Protein AF-A0A3D1KEK6-F1 (afdb_monomer_lite)

pLDDT: mean 85.03, std 13.35, range [38.03, 98.38]

Secondary structure (DSSP, 8-state):
----EEEEEEEETTEEEEEEEE-GGGGGGHHHHHHHHHHH-SSEEEEEEEESSSEEEEEEEPTTS-HHHHHHHHHHHHHHHHHS-SS-HHHHHHHHHHHHHGGG-HHHHHHHHHHHHHHHHT--HHHHHHHHHHHHHHHHHHHTT----GGG-HHHHHHHHHHTT--HHHHHHHHHHHHHHHHHIIIIITTT----HHHHHHHHHHHHHHHHHHHHSPPP-

Radius of gyration: 22.55 Å; chains: 1; bounding box: 46×34×66 Å

Structure (mmCIF, N/CA/C/O backbone):
data_AF-A0A3D1KEK6-F1
#
_entry.id   AF-A0A3D1KEK6-F1
#
loop_
_atom_site.group_PDB
_atom_site.id
_atom_site.type_symbol
_atom_site.label_atom_id
_atom_site.label_alt_id
_atom_site.label_comp_id
_atom_site.label_asym_id
_atom_site.label_entity_id
_atom_site.label_seq_id
_atom_site.pdbx_PDB_ins_code
_atom_site.Cartn_x
_atom_site.Cartn_y
_atom_site.Cartn_z
_atom_site.occupancy
_atom_site.B_iso_or_equiv
_atom_site.auth_seq_id
_atom_site.auth_comp_id
_atom_site.auth_asym_id
_atom_site.auth_atom_id
_atom_site.pdbx_PDB_model_num
ATOM 1 N N . MET A 1 1 ? 17.538 1.394 -7.725 1.00 38.91 1 MET A N 1
ATOM 2 C CA . MET A 1 1 ? 16.449 1.008 -8.643 1.00 38.91 1 MET A CA 1
ATOM 3 C C . MET A 1 1 ? 16.667 -0.446 -9.021 1.00 38.91 1 MET A C 1
ATOM 5 O O . MET A 1 1 ? 17.730 -0.716 -9.578 1.00 38.91 1 MET A O 1
ATOM 9 N N . PRO A 1 2 ? 15.765 -1.385 -8.692 1.00 42.44 2 PRO A N 1
ATOM 10 C CA . PRO A 1 2 ? 15.770 -2.669 -9.380 1.00 42.44 2 PRO A CA 1
ATOM 11 C C . PRO A 1 2 ? 15.529 -2.397 -10.866 1.00 42.44 2 PRO A C 1
ATOM 13 O O . PRO A 1 2 ? 14.657 -1.623 -11.253 1.00 42.44 2 PRO A O 1
ATOM 16 N N . GLN A 1 3 ? 16.401 -2.927 -11.705 1.00 56.19 3 GLN A N 1
ATOM 17 C CA . GLN A 1 3 ? 16.449 -2.575 -13.115 1.00 56.19 3 GLN A CA 1
ATOM 18 C C . GLN A 1 3 ? 15.558 -3.557 -13.891 1.00 56.19 3 GLN A C 1
ATOM 20 O O . GLN A 1 3 ? 16.031 -4.502 -14.482 1.00 56.19 3 GLN A O 1
ATOM 25 N N . HIS A 1 4 ? 14.238 -3.348 -13.888 1.00 66.75 4 HIS A N 1
ATOM 26 C CA . HIS A 1 4 ? 13.249 -4.241 -14.538 1.00 66.75 4 HIS A CA 1
ATOM 27 C C . HIS A 1 4 ? 13.531 -4.556 -16.008 1.00 66.75 4 HIS A C 1
ATOM 29 O O . HIS A 1 4 ? 13.094 -5.581 -16.538 1.00 66.75 4 HIS A O 1
ATOM 35 N N . PHE A 1 5 ? 14.250 -3.650 -16.660 1.00 81.38 5 PHE A N 1
ATOM 36 C CA . PHE A 1 5 ? 14.617 -3.766 -18.046 1.00 81.38 5 PHE A CA 1
ATOM 37 C C . PHE A 1 5 ? 16.003 -3.180 -18.306 1.00 81.38 5 PHE A C 1
ATOM 39 O O . PHE A 1 5 ? 16.475 -2.273 -17.613 1.00 81.38 5 PHE A O 1
ATOM 46 N N . SER A 1 6 ? 16.637 -3.656 -19.369 1.00 85.25 6 SER A N 1
ATOM 47 C CA . SER A 1 6 ? 17.752 -2.967 -20.011 1.00 85.25 6 SER A CA 1
ATOM 48 C C . SER A 1 6 ? 17.299 -2.490 -21.389 1.00 85.25 6 SER A C 1
ATOM 50 O O . SER A 1 6 ? 16.512 -3.162 -22.051 1.00 85.25 6 SER A O 1
ATOM 52 N N . ILE A 1 7 ? 17.769 -1.319 -21.823 1.00 90.25 7 ILE A N 1
ATOM 53 C CA . ILE A 1 7 ? 17.597 -0.862 -23.206 1.00 90.25 7 ILE A CA 1
ATOM 54 C C . ILE A 1 7 ? 18.981 -0.738 -23.819 1.00 90.25 7 ILE A C 1
ATOM 56 O O . ILE A 1 7 ? 19.828 -0.003 -23.312 1.00 90.25 7 ILE A O 1
ATOM 60 N N . THR A 1 8 ? 19.198 -1.426 -24.933 1.00 91.38 8 THR A N 1
ATOM 61 C CA . THR A 1 8 ? 20.437 -1.347 -25.701 1.00 91.38 8 THR A CA 1
ATOM 62 C C . THR A 1 8 ? 20.160 -0.772 -27.081 1.00 91.38 8 THR A C 1
ATOM 64 O O . THR A 1 8 ? 19.269 -1.230 -27.792 1.00 91.38 8 THR A O 1
ATOM 67 N N . LYS A 1 9 ? 20.967 0.207 -27.486 1.00 94.88 9 LYS A N 1
ATOM 68 C CA . LYS A 1 9 ? 20.979 0.748 -28.848 1.00 94.88 9 LYS A CA 1
ATOM 69 C C . LYS A 1 9 ? 21.740 -0.210 -29.760 1.00 94.88 9 LYS A C 1
ATOM 71 O O . LYS A 1 9 ? 22.838 -0.654 -29.417 1.00 94.88 9 LYS A O 1
ATOM 76 N N . LYS A 1 10 ? 21.159 -0.563 -30.900 1.00 91.94 10 LYS A N 1
ATOM 77 C CA . LYS A 1 10 ? 21.745 -1.494 -31.867 1.00 91.94 10 LYS A CA 1
ATOM 78 C C . LYS A 1 10 ? 21.550 -0.974 -33.286 1.00 91.94 10 LYS A C 1
ATOM 80 O O . LYS A 1 10 ? 20.668 -0.165 -33.550 1.00 91.94 10 LYS A O 1
ATOM 85 N N . GLU A 1 11 ? 22.361 -1.486 -34.201 1.00 90.00 11 GLU A N 1
ATOM 86 C CA . GLU A 1 11 ? 22.294 -1.147 -35.617 1.00 90.00 11 GLU A CA 1
ATOM 87 C C . GLU A 1 11 ? 22.612 -2.383 -36.455 1.00 90.00 11 GLU A C 1
ATOM 89 O O . GLU A 1 11 ? 23.546 -3.129 -36.156 1.00 90.00 11 GLU A O 1
ATOM 94 N N . VAL A 1 12 ? 21.805 -2.623 -37.485 1.00 86.75 12 VAL A N 1
ATOM 95 C CA . VAL A 1 12 ? 22.009 -3.693 -38.466 1.00 86.75 12 VAL A CA 1
ATOM 96 C C . VAL A 1 12 ? 21.694 -3.116 -39.844 1.00 86.75 12 VAL A C 1
ATOM 98 O O . VAL A 1 12 ? 20.631 -2.532 -40.030 1.00 86.75 12 VAL A O 1
ATOM 101 N N . PHE A 1 13 ? 22.614 -3.258 -40.804 1.00 84.06 13 PHE A N 1
ATOM 102 C CA . PHE A 1 13 ? 22.476 -2.730 -42.173 1.00 84.06 13 PHE A CA 1
ATOM 103 C C . PHE A 1 13 ? 22.018 -1.256 -42.220 1.00 84.06 13 PHE A C 1
ATOM 105 O O . PHE A 1 13 ? 21.031 -0.930 -42.878 1.00 84.06 13 PHE A O 1
ATOM 112 N N . ASN A 1 14 ? 22.696 -0.370 -41.480 1.00 83.12 14 ASN A N 1
ATOM 113 C CA . ASN A 1 14 ? 22.364 1.059 -41.356 1.00 83.12 14 ASN A CA 1
ATOM 114 C C . ASN A 1 14 ? 20.952 1.357 -40.822 1.00 83.12 14 ASN A C 1
ATOM 116 O O . ASN A 1 14 ? 20.435 2.461 -40.991 1.00 83.12 14 ASN A O 1
ATOM 120 N N . THR A 1 15 ? 20.303 0.377 -40.192 1.00 85.31 15 THR A N 1
ATOM 121 C CA . THR A 1 15 ? 18.986 0.544 -39.579 1.00 85.31 15 THR A CA 1
ATOM 122 C C . THR A 1 15 ? 19.133 0.498 -38.057 1.00 85.31 15 THR A C 1
ATOM 124 O O . THR A 1 15 ? 19.397 -0.582 -37.510 1.00 85.31 15 THR A O 1
ATOM 127 N N . PRO A 1 16 ? 18.983 1.638 -37.357 1.00 91.06 16 PRO A N 1
ATOM 128 C CA . PRO A 1 16 ? 19.009 1.673 -35.902 1.00 91.06 16 PRO A CA 1
ATOM 129 C C . PRO A 1 16 ? 17.750 1.030 -35.308 1.00 91.06 16 PRO A C 1
ATOM 131 O O . PRO A 1 16 ? 16.644 1.179 -35.832 1.00 91.06 16 PRO A O 1
ATOM 134 N N . TYR A 1 17 ? 17.913 0.341 -34.183 1.00 93.06 17 TYR A N 1
ATOM 135 C CA . TYR A 1 17 ? 16.817 -0.205 -33.387 1.00 93.06 17 TYR A CA 1
ATOM 136 C C . TYR A 1 17 ? 17.181 -0.224 -31.902 1.00 93.06 17 TYR A C 1
ATOM 138 O O . TYR A 1 17 ? 18.356 -0.180 -31.523 1.00 93.06 17 TYR A O 1
ATOM 146 N N . LEU A 1 18 ? 16.162 -0.306 -31.049 1.00 94.62 18 LEU A N 1
ATOM 147 C CA . LEU A 1 18 ? 16.352 -0.535 -29.619 1.00 94.62 18 LEU A CA 1
ATOM 148 C C . LEU A 1 18 ? 16.046 -1.992 -29.295 1.00 94.62 18 LEU A C 1
ATOM 150 O O . LEU A 1 18 ? 15.091 -2.573 -29.813 1.00 94.62 18 LEU A O 1
ATOM 154 N N . LYS A 1 19 ? 16.858 -2.574 -28.421 1.00 92.81 19 LYS A N 1
ATOM 155 C CA . LYS A 1 19 ? 16.622 -3.888 -27.838 1.00 92.81 19 LYS A CA 1
ATOM 156 C C . LYS A 1 19 ? 16.278 -3.710 -26.369 1.00 92.81 19 LYS A C 1
ATOM 158 O O . LYS A 1 19 ? 17.081 -3.126 -25.644 1.00 92.81 19 LYS A O 1
ATOM 163 N N . VAL A 1 20 ? 15.110 -4.187 -25.955 1.00 90.56 20 VAL A N 1
ATOM 164 C CA . VAL A 1 20 ? 14.672 -4.157 -24.558 1.00 90.56 20 VAL A CA 1
ATOM 165 C C . VAL A 1 20 ? 14.663 -5.574 -24.014 1.00 90.56 20 VAL A C 1
ATOM 167 O O . VAL A 1 20 ? 13.977 -6.441 -24.551 1.00 90.56 20 VAL A O 1
ATOM 170 N N . GLU A 1 21 ? 15.425 -5.800 -22.954 1.00 87.25 21 GLU A N 1
ATOM 171 C CA . GLU A 1 21 ? 15.485 -7.082 -22.252 1.00 87.25 21 GLU A CA 1
ATOM 172 C C . GLU A 1 21 ? 14.756 -6.922 -20.922 1.00 87.25 21 GLU A C 1
ATOM 174 O O . GLU A 1 21 ? 15.048 -5.980 -20.186 1.00 87.25 21 GLU A O 1
ATOM 179 N N . LEU A 1 22 ? 13.805 -7.811 -20.627 1.00 80.38 22 LEU A N 1
ATOM 180 C CA . LEU A 1 22 ? 13.063 -7.815 -19.364 1.00 80.38 22 LEU A CA 1
ATOM 181 C C . LEU A 1 22 ? 13.639 -8.868 -18.417 1.00 80.38 22 LEU A C 1
ATOM 183 O O . LEU A 1 22 ? 14.008 -9.966 -18.838 1.00 80.38 22 LEU A O 1
ATOM 187 N N . TRP A 1 23 ? 13.699 -8.552 -17.128 1.00 74.12 23 TRP A N 1
ATOM 188 C CA . TRP A 1 23 ? 14.161 -9.501 -16.110 1.00 74.12 23 TRP A CA 1
ATOM 189 C C . TRP A 1 23 ? 13.033 -10.442 -15.654 1.00 74.12 23 TRP A C 1
ATOM 191 O O . TRP A 1 23 ? 11.858 -10.151 -15.868 1.00 74.12 23 TRP A O 1
ATOM 201 N N . ASP A 1 24 ? 13.390 -11.597 -15.073 1.00 59.50 24 ASP A N 1
ATOM 202 C CA . ASP A 1 24 ? 12.531 -12.796 -14.946 1.00 59.50 24 ASP A CA 1
ATOM 203 C C . ASP A 1 24 ? 11.095 -12.547 -14.449 1.00 59.50 24 ASP A C 1
ATOM 205 O O . ASP A 1 24 ? 10.155 -13.092 -15.026 1.00 59.50 24 ASP A O 1
ATOM 209 N N . ASN A 1 25 ? 10.892 -11.669 -13.464 1.00 56.47 25 ASN A N 1
ATOM 210 C CA . ASN A 1 25 ? 9.564 -11.391 -12.896 1.00 56.47 25 ASN A CA 1
ATOM 211 C C . ASN A 1 25 ? 8.648 -10.558 -13.817 1.00 56.47 25 ASN A C 1
ATOM 213 O O . ASN A 1 25 ? 7.449 -10.462 -13.575 1.00 56.47 25 ASN A O 1
ATOM 217 N N . SER A 1 26 ? 9.190 -9.948 -14.875 1.00 60.34 26 SER A N 1
ATOM 218 C CA . SER A 1 26 ? 8.464 -9.064 -15.801 1.00 60.34 26 SER A CA 1
ATOM 219 C C . SER A 1 26 ? 8.193 -9.709 -17.167 1.00 60.34 26 SER A C 1
ATOM 221 O O . SER A 1 26 ? 7.544 -9.104 -18.020 1.00 60.34 26 SER A O 1
ATOM 223 N N . LYS A 1 27 ? 8.641 -10.954 -17.387 1.00 64.62 27 LYS A N 1
ATOM 224 C CA . LYS A 1 27 ? 8.472 -11.671 -18.666 1.00 64.62 27 LYS A CA 1
ATOM 225 C C . LYS A 1 27 ? 7.014 -11.966 -19.016 1.00 64.62 27 LYS A C 1
ATOM 227 O O . LYS A 1 27 ? 6.646 -11.892 -20.185 1.00 64.62 27 LYS A O 1
ATOM 232 N N . SER A 1 28 ? 6.159 -12.223 -18.025 1.00 66.38 28 SER A N 1
ATOM 233 C CA . SER A 1 28 ? 4.711 -12.402 -18.231 1.00 66.38 28 SER A CA 1
ATOM 234 C C . SER A 1 28 ? 4.036 -11.170 -18.854 1.00 66.38 28 SER A C 1
ATOM 236 O O . SER A 1 28 ? 2.974 -11.292 -19.460 1.00 66.38 28 SER A O 1
ATOM 238 N N . GLN A 1 29 ? 4.671 -9.996 -18.764 1.00 71.50 29 GLN A N 1
ATOM 239 C CA . GLN A 1 29 ? 4.152 -8.728 -19.273 1.00 71.50 29 GLN A CA 1
ATOM 240 C C . GLN A 1 29 ? 4.639 -8.384 -20.690 1.00 71.50 29 GLN A C 1
ATOM 242 O O . GLN A 1 29 ? 4.249 -7.347 -21.220 1.00 71.50 29 GLN A O 1
ATOM 247 N N . LEU A 1 30 ? 5.452 -9.231 -21.340 1.00 79.75 30 LEU A N 1
ATOM 248 C CA . LEU A 1 30 ? 6.021 -8.974 -22.677 1.00 79.75 30 LEU A CA 1
ATOM 249 C C . LEU A 1 30 ? 4.977 -8.527 -23.706 1.00 79.75 30 LEU A C 1
ATOM 251 O O . LEU A 1 30 ? 5.193 -7.563 -24.440 1.00 79.75 30 LEU A O 1
ATOM 255 N N . GLN A 1 31 ? 3.830 -9.208 -23.736 1.00 81.00 31 GLN A N 1
ATOM 256 C CA . GLN A 1 31 ? 2.751 -8.896 -24.669 1.00 81.00 31 GLN A CA 1
ATOM 257 C C . GLN A 1 31 ? 2.089 -7.547 -24.351 1.00 81.00 31 GLN A C 1
ATOM 259 O O . GLN A 1 31 ? 1.820 -6.765 -25.263 1.00 81.00 31 GLN A O 1
ATOM 264 N N . ALA A 1 32 ? 1.870 -7.257 -23.066 1.00 77.81 32 ALA A N 1
ATOM 265 C CA . ALA A 1 32 ? 1.293 -5.995 -22.612 1.00 77.81 32 ALA A CA 1
ATOM 266 C C . ALA A 1 32 ? 2.238 -4.817 -22.894 1.00 77.81 32 ALA A C 1
ATOM 268 O O . ALA A 1 32 ? 1.809 -3.785 -23.400 1.00 77.81 32 ALA A O 1
ATOM 269 N N . ILE A 1 33 ? 3.540 -4.996 -22.657 1.00 85.62 33 ILE A N 1
ATOM 270 C CA . ILE A 1 33 ? 4.566 -3.982 -22.923 1.00 85.62 33 ILE A CA 1
ATOM 271 C C . ILE A 1 33 ? 4.712 -3.739 -24.427 1.00 85.62 33 ILE A C 1
ATOM 273 O O . ILE A 1 33 ? 4.824 -2.592 -24.853 1.00 85.62 33 ILE A O 1
ATOM 277 N N . LYS A 1 34 ? 4.661 -4.792 -25.253 1.00 89.69 34 LYS A N 1
ATOM 278 C CA . LYS A 1 34 ? 4.619 -4.645 -26.714 1.00 89.69 34 LYS A CA 1
ATOM 279 C C . LYS A 1 34 ? 3.456 -3.744 -27.135 1.00 89.69 34 LYS A C 1
ATOM 281 O O . LYS A 1 34 ? 3.681 -2.787 -27.870 1.00 89.69 34 LYS A O 1
ATOM 286 N N . GLN A 1 35 ? 2.245 -4.045 -26.665 1.00 85.75 35 GLN A N 1
ATOM 287 C CA . GLN A 1 35 ? 1.050 -3.267 -26.992 1.00 85.75 35 GLN A CA 1
ATOM 288 C C . GLN A 1 35 ? 1.176 -1.816 -26.506 1.00 85.75 35 GLN A C 1
ATOM 290 O O . GLN A 1 35 ? 0.968 -0.888 -27.282 1.00 85.75 35 GLN A O 1
ATOM 295 N N . LEU A 1 36 ? 1.623 -1.621 -25.264 1.00 87.25 36 LEU A N 1
ATOM 296 C CA . LEU A 1 36 ? 1.855 -0.307 -24.667 1.00 87.25 36 LEU A CA 1
ATOM 297 C C . LEU A 1 36 ? 2.803 0.555 -25.511 1.00 87.25 36 LEU A C 1
ATOM 299 O O . LEU A 1 36 ? 2.522 1.727 -25.753 1.00 87.25 36 LEU A O 1
ATOM 303 N N . LEU A 1 37 ? 3.929 -0.012 -25.947 1.00 90.69 37 LEU A N 1
ATOM 304 C CA . LEU A 1 37 ? 4.927 0.704 -26.741 1.00 90.69 37 LEU A CA 1
ATOM 305 C C . LEU A 1 37 ? 4.407 1.052 -28.138 1.00 90.69 37 LEU A C 1
ATOM 307 O O . LEU A 1 37 ? 4.711 2.130 -28.639 1.00 90.69 37 LEU A O 1
ATOM 311 N N . GLU A 1 38 ? 3.626 0.169 -28.764 1.00 90.06 38 GLU A N 1
ATOM 312 C CA . GLU A 1 38 ? 3.024 0.430 -30.078 1.00 90.06 38 GLU A CA 1
ATOM 313 C C . GLU A 1 38 ? 1.904 1.482 -30.016 1.00 90.06 38 GLU A C 1
ATOM 315 O O . GLU A 1 38 ? 1.737 2.243 -30.968 1.00 90.06 38 GLU A O 1
ATOM 320 N N . GLU A 1 39 ? 1.167 1.557 -28.905 1.00 86.88 39 GLU A N 1
ATOM 321 C CA . GLU A 1 39 ? 0.061 2.503 -28.720 1.00 86.88 39 GLU A CA 1
ATOM 322 C C . GLU A 1 39 ? 0.517 3.884 -28.232 1.00 86.88 39 GLU A C 1
ATOM 324 O O . GLU A 1 39 ? 0.004 4.900 -28.702 1.00 86.88 39 GLU A O 1
ATOM 329 N N . LYS A 1 40 ? 1.457 3.937 -27.278 1.00 84.69 40 LYS A N 1
ATOM 330 C CA . LYS A 1 40 ? 1.803 5.181 -26.570 1.00 84.69 40 LYS A CA 1
ATOM 331 C C . LYS A 1 40 ? 3.040 5.899 -27.091 1.00 84.69 40 LYS A C 1
ATOM 333 O O . LYS A 1 40 ? 3.181 7.082 -26.802 1.00 84.69 40 LYS A O 1
ATOM 338 N N . SER A 1 41 ? 3.941 5.231 -27.814 1.00 87.31 41 SER A N 1
ATOM 339 C CA . SER A 1 41 ? 5.154 5.896 -28.299 1.00 87.31 41 SER A CA 1
ATOM 340 C C . SER A 1 41 ? 4.949 6.560 -29.658 1.00 87.31 41 SER A C 1
ATOM 342 O O . SER A 1 41 ? 4.516 5.957 -30.647 1.00 87.31 41 SER A O 1
ATOM 344 N N . HIS A 1 42 ? 5.369 7.816 -29.740 1.00 88.12 42 HIS A N 1
ATOM 345 C CA . HIS A 1 42 ? 5.428 8.557 -30.984 1.00 88.12 42 HIS A CA 1
ATOM 346 C C . HIS A 1 42 ? 6.633 8.165 -31.842 1.00 88.12 42 HIS A C 1
ATOM 348 O O . HIS A 1 42 ? 6.527 8.269 -33.064 1.00 88.12 42 HIS A O 1
ATOM 354 N N . CYS A 1 43 ? 7.713 7.646 -31.258 1.00 90.31 43 CYS A N 1
ATOM 355 C CA . CYS A 1 43 ? 8.926 7.232 -31.965 1.00 90.31 43 CYS A CA 1
ATOM 356 C C . CYS A 1 43 ? 8.923 5.758 -32.408 1.00 90.31 43 CYS A C 1
ATOM 358 O O . CYS A 1 43 ? 9.687 5.390 -33.304 1.00 90.31 43 CYS A O 1
ATOM 360 N N . VAL A 1 44 ? 8.067 4.901 -31.838 1.00 92.06 44 VAL A N 1
ATOM 361 C CA . VAL A 1 44 ? 8.002 3.468 -32.180 1.00 92.06 44 VAL A CA 1
ATOM 362 C C . VAL A 1 44 ? 7.171 3.236 -33.440 1.00 92.06 44 VAL A C 1
ATOM 364 O O . VAL A 1 44 ? 5.977 3.515 -33.496 1.00 92.06 44 VAL A O 1
ATOM 367 N N . ARG A 1 45 ? 7.803 2.691 -34.483 1.00 90.88 45 ARG A N 1
ATOM 368 C CA . ARG A 1 45 ? 7.122 2.231 -35.703 1.00 90.88 45 ARG A CA 1
ATOM 369 C C . ARG A 1 45 ? 6.502 0.853 -35.506 1.00 90.88 45 ARG A C 1
ATOM 371 O O . ARG A 1 45 ? 5.430 0.584 -36.040 1.00 90.88 45 ARG A O 1
ATOM 378 N N . ARG A 1 46 ? 7.240 -0.042 -34.849 1.00 90.69 46 ARG A N 1
ATOM 379 C CA . ARG A 1 46 ? 6.865 -1.443 -34.642 1.00 90.69 46 ARG A CA 1
ATOM 380 C C . ARG A 1 46 ? 7.670 -2.039 -33.498 1.00 90.69 46 ARG A C 1
ATOM 382 O O . ARG A 1 46 ? 8.864 -1.759 -33.393 1.00 90.69 46 ARG A O 1
ATOM 389 N N . CYS A 1 47 ? 7.044 -2.913 -32.721 1.00 92.44 47 CYS A N 1
ATOM 390 C CA . CYS A 1 47 ? 7.702 -3.675 -31.672 1.00 92.44 47 CYS A CA 1
ATOM 391 C C . CYS A 1 47 ? 7.499 -5.175 -31.922 1.00 92.44 47 CYS A C 1
ATOM 393 O O . CYS A 1 47 ? 6.374 -5.647 -32.070 1.00 92.44 47 CYS A O 1
ATOM 395 N N . ASN A 1 48 ? 8.584 -5.942 -31.998 1.00 91.25 48 ASN A N 1
ATOM 396 C CA . ASN A 1 48 ? 8.527 -7.392 -32.175 1.00 91.25 48 ASN A CA 1
ATOM 397 C C . ASN A 1 48 ? 9.045 -8.091 -30.922 1.00 91.25 48 ASN A C 1
ATOM 399 O O . ASN A 1 48 ? 10.080 -7.702 -30.388 1.00 91.25 48 ASN A O 1
ATOM 403 N N . ILE A 1 49 ? 8.380 -9.170 -30.517 1.00 87.50 49 ILE A N 1
ATOM 404 C CA . ILE A 1 49 ? 8.950 -10.108 -29.550 1.00 87.50 49 ILE A CA 1
ATOM 405 C C . ILE A 1 49 ? 9.909 -11.021 -30.311 1.00 87.50 49 ILE A C 1
ATOM 407 O O . ILE A 1 49 ? 9.568 -11.574 -31.359 1.00 87.50 49 ILE A O 1
ATOM 411 N N . THR A 1 50 ? 11.126 -11.138 -29.804 1.00 82.19 50 THR A N 1
ATOM 412 C CA . THR A 1 50 ? 12.171 -12.002 -30.343 1.00 82.19 50 THR A CA 1
ATOM 413 C C . THR A 1 50 ? 12.491 -13.092 -29.338 1.00 82.19 50 THR A C 1
ATOM 415 O O . THR A 1 50 ? 12.951 -12.804 -28.239 1.00 82.19 50 THR A O 1
ATOM 418 N N . HIS A 1 51 ? 12.272 -14.338 -29.749 1.00 73.75 51 HIS A N 1
ATOM 419 C CA . HIS A 1 51 ? 12.536 -15.536 -28.957 1.00 73.75 51 HIS A CA 1
ATOM 420 C C . HIS A 1 51 ? 13.932 -16.070 -29.302 1.00 73.75 51 HIS A C 1
ATOM 422 O O . HIS A 1 51 ? 14.076 -16.943 -30.157 1.00 73.75 51 HIS A O 1
ATOM 428 N N . ASN A 1 52 ? 14.977 -15.479 -28.716 1.00 69.25 52 ASN A N 1
ATOM 429 C CA . ASN A 1 52 ? 16.356 -15.950 -28.888 1.00 69.25 52 ASN A CA 1
ATOM 430 C C . ASN A 1 52 ? 16.800 -16.725 -27.632 1.00 69.25 52 ASN A C 1
ATOM 432 O O . ASN A 1 52 ? 16.129 -17.659 -27.212 1.00 69.25 52 ASN A O 1
ATOM 436 N N . ARG A 1 53 ? 17.947 -16.375 -27.027 1.00 60.38 53 ARG A N 1
ATOM 437 C CA . ARG A 1 53 ? 18.404 -16.966 -25.751 1.00 60.38 53 ARG A CA 1
ATOM 438 C C . ARG A 1 53 ? 17.579 -16.479 -24.549 1.00 60.38 53 ARG A C 1
ATOM 440 O O . ARG A 1 53 ? 17.532 -17.167 -23.536 1.00 60.38 53 ARG A O 1
ATOM 447 N N . GLN A 1 54 ? 16.956 -15.312 -24.682 1.00 65.19 54 GLN A N 1
ATOM 448 C CA . GLN A 1 54 ? 15.938 -14.738 -23.805 1.00 65.19 54 GLN A CA 1
ATOM 449 C C . GLN A 1 54 ? 14.840 -14.122 -24.687 1.00 65.19 54 GLN A C 1
ATOM 451 O O . GLN A 1 54 ? 15.069 -13.862 -25.876 1.00 65.19 54 GLN A O 1
ATOM 456 N N . ASP A 1 55 ? 13.646 -13.970 -24.111 1.00 73.38 55 ASP A N 1
ATOM 457 C CA . ASP A 1 55 ? 12.529 -13.283 -24.750 1.00 73.38 55 ASP A CA 1
ATOM 458 C C . ASP A 1 55 ? 12.720 -11.771 -24.609 1.00 73.38 55 ASP A C 1
ATOM 460 O O . ASP A 1 55 ? 12.572 -11.206 -23.523 1.00 73.38 55 ASP A O 1
ATOM 464 N N . ASP A 1 56 ? 13.038 -11.128 -25.729 1.00 84.50 56 ASP A N 1
ATOM 465 C CA . ASP A 1 56 ? 13.398 -9.713 -25.782 1.00 84.50 56 ASP A CA 1
ATOM 466 C C . ASP A 1 56 ? 12.443 -8.957 -26.715 1.00 84.50 56 ASP A C 1
ATOM 468 O O . ASP A 1 56 ? 11.863 -9.542 -27.634 1.00 84.50 56 ASP A O 1
ATOM 472 N N . LEU A 1 57 ? 12.327 -7.641 -26.544 1.00 90.69 57 LEU A N 1
ATOM 473 C CA . LEU A 1 57 ? 11.606 -6.770 -27.472 1.00 90.69 57 LEU A CA 1
ATOM 474 C C . LEU A 1 57 ? 12.589 -6.069 -28.413 1.00 90.69 57 LEU A C 1
ATOM 476 O O . LEU A 1 57 ? 13.548 -5.425 -27.984 1.00 90.69 57 LEU A O 1
ATOM 480 N N . THR A 1 58 ? 12.321 -6.157 -29.712 1.00 92.44 58 THR A N 1
ATOM 481 C CA . THR A 1 58 ? 13.027 -5.416 -30.760 1.00 92.44 58 THR A CA 1
ATOM 482 C C . THR A 1 58 ? 12.142 -4.281 -31.257 1.00 92.44 58 THR A C 1
ATOM 484 O O . THR A 1 58 ? 11.076 -4.515 -31.831 1.00 92.44 58 THR A O 1
ATOM 487 N N . ILE A 1 59 ? 12.597 -3.050 -31.053 1.00 93.88 59 ILE A N 1
ATOM 488 C CA . ILE A 1 59 ? 11.845 -1.828 -31.320 1.00 93.88 59 ILE A CA 1
ATOM 489 C C . ILE A 1 59 ? 12.431 -1.122 -32.539 1.00 93.88 59 ILE A C 1
ATOM 491 O O . ILE A 1 59 ? 13.569 -0.647 -32.520 1.00 93.88 59 ILE A O 1
ATOM 495 N N . TYR A 1 60 ? 11.620 -1.008 -33.587 1.00 92.56 60 TYR A N 1
ATOM 496 C CA . TYR A 1 60 ? 11.955 -0.273 -34.800 1.00 92.56 60 TYR A CA 1
ATOM 497 C C . TYR A 1 60 ? 11.449 1.163 -34.711 1.00 92.56 60 TYR A C 1
ATOM 499 O O . TYR A 1 60 ? 10.288 1.405 -34.377 1.00 92.56 60 TYR A O 1
ATOM 507 N N . ILE A 1 61 ? 12.318 2.106 -35.060 1.00 92.44 61 ILE A N 1
ATOM 508 C CA . ILE A 1 61 ? 12.087 3.543 -34.899 1.00 92.44 61 ILE A CA 1
ATOM 509 C C . ILE A 1 61 ? 11.425 4.109 -36.167 1.00 92.44 61 ILE A C 1
ATOM 511 O O . ILE A 1 61 ? 11.670 3.632 -37.282 1.00 92.44 61 ILE A O 1
ATOM 515 N N . LYS A 1 62 ? 10.537 5.099 -36.019 1.00 90.69 62 LYS A N 1
ATOM 516 C CA . LYS A 1 62 ? 9.957 5.830 -37.159 1.00 90.69 62 LYS A CA 1
ATOM 517 C C . LYS A 1 62 ? 11.042 6.640 -37.867 1.00 90.69 62 LYS A C 1
ATO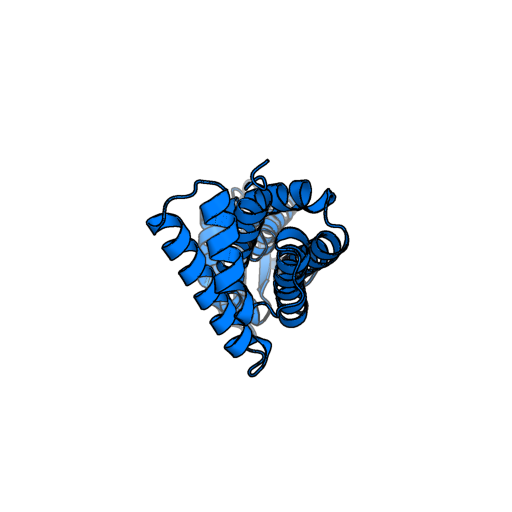M 519 O O . LYS A 1 62 ? 11.947 7.167 -37.239 1.00 90.69 62 LYS A O 1
ATOM 524 N N . THR A 1 63 ? 10.919 6.806 -39.182 1.00 85.19 63 THR A N 1
ATOM 525 C CA . THR A 1 63 ? 11.908 7.527 -40.009 1.00 85.19 63 THR A CA 1
ATOM 526 C C . THR A 1 63 ? 12.103 8.996 -39.627 1.00 85.19 63 THR A C 1
ATOM 528 O O . THR A 1 63 ? 13.097 9.587 -40.025 1.00 85.19 63 THR A O 1
ATOM 531 N N . LEU A 1 64 ? 11.152 9.587 -38.896 1.00 86.81 64 LEU A N 1
ATOM 532 C CA . LEU A 1 64 ? 11.186 10.981 -38.443 1.00 86.81 64 LEU A CA 1
ATOM 533 C C . LEU A 1 64 ? 11.769 11.153 -37.032 1.00 86.81 64 LEU A C 1
ATOM 535 O O . LEU A 1 64 ? 11.809 12.276 -36.546 1.00 86.81 64 LEU A O 1
ATOM 539 N N . SER A 1 65 ? 12.186 10.067 -36.381 1.00 87.94 65 SER A N 1
ATOM 540 C CA . SER A 1 65 ? 12.697 10.081 -35.011 1.00 87.94 65 SER A CA 1
ATOM 541 C C . SER A 1 65 ? 14.142 9.603 -34.982 1.00 87.94 65 SER A C 1
ATOM 543 O O . SER A 1 65 ? 14.536 8.698 -35.723 1.00 87.94 65 SER A O 1
ATOM 545 N N . THR A 1 66 ? 14.937 10.190 -34.099 1.00 91.56 66 THR A N 1
ATOM 546 C CA . THR A 1 66 ? 16.300 9.730 -33.827 1.00 91.56 66 THR A CA 1
ATOM 547 C C . THR A 1 66 ? 16.297 8.557 -32.843 1.00 91.56 66 THR A C 1
ATOM 549 O O . THR A 1 66 ? 15.346 8.345 -32.088 1.00 91.56 66 THR A O 1
ATOM 552 N N . ILE A 1 67 ? 17.385 7.779 -32.820 1.00 90.75 67 ILE A N 1
ATOM 553 C CA . ILE A 1 67 ? 17.559 6.706 -31.826 1.00 90.75 67 ILE A CA 1
ATOM 554 C C . ILE A 1 67 ? 17.637 7.241 -30.393 1.00 90.75 67 ILE A C 1
ATOM 556 O O . ILE A 1 67 ? 17.255 6.534 -29.468 1.00 90.75 67 ILE A O 1
ATOM 560 N N . GLU A 1 68 ? 18.102 8.477 -30.211 1.00 91.44 68 GLU A N 1
ATOM 561 C CA . GLU A 1 68 ? 18.181 9.128 -28.902 1.00 91.44 68 GLU A CA 1
ATOM 562 C C . GLU A 1 68 ? 16.790 9.509 -28.390 1.00 91.44 68 GLU A C 1
ATOM 564 O O . GLU A 1 68 ? 16.413 9.095 -27.298 1.00 91.44 68 GLU A O 1
ATOM 569 N N . GLU A 1 69 ? 15.978 10.171 -29.218 1.00 89.62 69 GLU A N 1
ATOM 570 C CA . GLU A 1 69 ? 14.584 10.498 -28.877 1.00 89.62 69 GLU A CA 1
ATOM 571 C C . GLU A 1 69 ? 13.767 9.239 -28.581 1.00 89.62 69 GLU A C 1
ATOM 573 O O . GLU A 1 69 ? 13.040 9.178 -27.590 1.00 89.62 69 GLU A O 1
ATOM 578 N N . ALA A 1 70 ? 13.926 8.200 -29.408 1.00 92.19 70 ALA A N 1
ATOM 579 C CA . ALA A 1 70 ? 13.263 6.925 -29.184 1.00 92.19 70 ALA A CA 1
ATOM 580 C C . ALA A 1 70 ? 13.739 6.253 -27.889 1.00 92.19 70 ALA A C 1
ATOM 582 O O . ALA A 1 70 ? 12.935 5.645 -27.186 1.00 92.19 70 ALA A O 1
ATOM 583 N N . PHE A 1 71 ? 15.033 6.342 -27.569 1.00 91.56 71 PHE A N 1
ATOM 584 C CA . PHE A 1 71 ? 15.580 5.779 -26.339 1.00 91.56 71 PHE A CA 1
ATOM 585 C C . PHE A 1 71 ? 14.985 6.467 -25.114 1.00 91.56 71 PHE A C 1
ATOM 587 O O . PHE A 1 71 ? 14.517 5.773 -24.214 1.00 91.56 71 PHE A O 1
ATOM 594 N N . ASP A 1 72 ? 14.959 7.799 -25.096 1.00 83.19 72 ASP A N 1
ATOM 595 C CA . ASP A 1 72 ? 14.413 8.566 -23.979 1.00 83.19 72 ASP A CA 1
ATOM 596 C C . ASP A 1 72 ? 12.905 8.349 -23.825 1.00 83.19 72 ASP A C 1
ATOM 598 O O . ASP A 1 72 ? 12.429 8.112 -22.715 1.00 83.19 72 ASP A O 1
ATOM 602 N N . GLU A 1 73 ? 12.148 8.341 -24.925 1.00 90.31 73 GLU A N 1
ATOM 603 C CA . GLU A 1 73 ? 10.703 8.105 -24.882 1.00 90.31 73 GLU A CA 1
ATOM 604 C C . GLU A 1 73 ? 10.370 6.684 -24.407 1.00 90.31 73 GLU A C 1
ATOM 606 O O . GLU A 1 73 ? 9.566 6.516 -23.491 1.00 90.31 73 GLU A O 1
ATOM 611 N N . VAL A 1 74 ? 11.012 5.652 -24.969 1.00 90.19 74 VAL A N 1
ATOM 612 C CA . VAL A 1 74 ? 10.798 4.259 -24.544 1.00 90.19 74 VAL A CA 1
ATOM 613 C C . VAL A 1 74 ? 11.223 4.078 -23.092 1.00 90.19 74 VAL A C 1
ATOM 615 O O . VAL A 1 74 ? 10.497 3.459 -22.318 1.00 90.19 74 VAL A O 1
ATOM 618 N N . LYS A 1 75 ? 12.366 4.644 -22.692 1.00 85.19 75 LYS A N 1
ATOM 619 C CA . LYS A 1 75 ? 12.823 4.608 -21.302 1.00 85.19 75 LYS A CA 1
ATOM 620 C C . LYS A 1 75 ? 11.812 5.268 -20.373 1.00 85.19 75 LYS A C 1
ATOM 622 O O . LYS A 1 75 ? 11.539 4.703 -19.323 1.00 85.19 75 LYS A O 1
ATOM 627 N N . ASN A 1 76 ? 11.232 6.404 -20.754 1.00 80.12 76 ASN A N 1
ATOM 628 C CA . ASN A 1 76 ? 10.201 7.076 -19.968 1.00 80.12 76 ASN A CA 1
ATOM 629 C C . ASN A 1 76 ? 8.909 6.258 -19.898 1.00 80.12 76 ASN A C 1
ATOM 631 O O . ASN A 1 76 ? 8.393 6.075 -18.806 1.00 80.12 76 ASN A O 1
ATOM 635 N N . ILE A 1 77 ? 8.424 5.694 -21.008 1.00 84.62 77 ILE A N 1
ATOM 636 C CA . ILE A 1 77 ? 7.222 4.843 -21.020 1.00 84.62 77 ILE A CA 1
ATOM 637 C C . ILE A 1 77 ? 7.421 3.607 -20.144 1.00 84.62 77 ILE A C 1
ATOM 639 O O . ILE A 1 77 ? 6.548 3.284 -19.344 1.00 84.62 77 ILE A O 1
ATOM 643 N N . LEU A 1 78 ? 8.564 2.928 -20.267 1.00 83.38 78 LEU A N 1
ATOM 644 C CA . LEU A 1 78 ? 8.876 1.761 -19.448 1.00 83.38 78 LEU A CA 1
ATOM 645 C C . LEU A 1 78 ? 9.082 2.156 -17.987 1.00 83.38 78 LEU A C 1
ATOM 647 O O . LEU A 1 78 ? 8.551 1.495 -17.109 1.00 83.38 78 LEU A O 1
ATOM 651 N N . ASN A 1 79 ? 9.769 3.262 -17.703 1.00 76.62 79 ASN A N 1
ATOM 652 C CA . ASN A 1 79 ? 9.872 3.784 -16.343 1.00 76.62 79 ASN A CA 1
ATOM 653 C C . ASN A 1 79 ? 8.517 4.209 -15.777 1.00 76.62 79 ASN A C 1
ATOM 655 O O . ASN A 1 79 ? 8.340 4.111 -14.580 1.00 76.62 79 ASN A O 1
ATOM 659 N N . SER A 1 80 ? 7.556 4.665 -16.574 1.00 72.38 80 SER A N 1
ATOM 660 C CA . SER A 1 80 ? 6.195 4.926 -16.095 1.00 72.38 80 SER A CA 1
ATOM 661 C C . SER A 1 80 ? 5.402 3.634 -15.916 1.00 72.38 80 SER A C 1
ATOM 663 O O . SER A 1 80 ? 4.635 3.521 -14.972 1.00 72.38 80 SER A O 1
ATOM 665 N N . HIS A 1 81 ? 5.601 2.639 -16.780 1.00 76.56 81 HIS A N 1
ATOM 666 C CA . HIS A 1 81 ? 4.958 1.324 -16.678 1.00 76.56 81 HIS A CA 1
ATOM 667 C C . HIS A 1 81 ? 5.456 0.519 -15.474 1.00 76.56 81 HIS A C 1
ATOM 669 O O . HIS A 1 81 ? 4.669 -0.137 -14.809 1.00 76.56 81 HIS A O 1
ATOM 675 N N . PHE A 1 82 ? 6.759 0.584 -15.198 1.00 71.56 82 PHE A N 1
ATOM 676 C CA . PHE A 1 82 ? 7.411 -0.107 -14.083 1.00 71.56 82 PHE A CA 1
ATOM 677 C C . PHE A 1 82 ? 7.573 0.762 -12.828 1.00 71.56 82 PHE A C 1
ATOM 679 O O . PHE A 1 82 ? 7.795 0.229 -11.745 1.00 71.56 82 PHE A O 1
ATOM 686 N N . GLY A 1 83 ? 7.553 2.088 -12.979 1.00 53.19 83 GLY A N 1
ATOM 687 C CA . GLY A 1 83 ? 7.798 3.074 -11.919 1.00 53.19 83 GLY A CA 1
ATOM 688 C C . GLY A 1 83 ? 6.560 3.849 -11.478 1.00 53.19 83 GLY A C 1
ATOM 689 O O . GLY A 1 83 ? 6.619 4.498 -10.436 1.00 53.19 83 GLY A O 1
ATOM 690 N N . ASN A 1 84 ? 5.412 3.690 -12.147 1.00 49.44 84 ASN A N 1
ATOM 691 C CA . ASN A 1 84 ? 4.194 3.511 -11.366 1.00 49.44 84 ASN A CA 1
ATOM 692 C C . ASN A 1 84 ? 4.431 2.194 -10.639 1.00 49.44 84 ASN A C 1
ATOM 694 O O . ASN A 1 84 ? 4.436 1.141 -11.276 1.00 49.44 84 ASN A O 1
ATOM 698 N N . GLY A 1 85 ? 4.805 2.274 -9.361 1.00 52.09 85 GLY A N 1
ATOM 699 C CA . GLY A 1 85 ? 5.079 1.098 -8.550 1.00 52.09 85 GLY A CA 1
ATOM 700 C C . GLY A 1 85 ? 3.871 0.169 -8.536 1.00 52.09 85 GLY A C 1
ATOM 701 O O . GLY A 1 85 ? 2.875 0.377 -9.219 1.00 52.09 85 GLY A O 1
ATOM 702 N N . VAL A 1 86 ? 3.900 -0.834 -7.677 1.00 52.81 86 VAL A N 1
ATOM 703 C CA . VAL A 1 86 ? 2.740 -1.713 -7.488 1.00 52.81 86 VAL A CA 1
ATOM 704 C C . VAL A 1 86 ? 1.431 -0.939 -7.187 1.00 52.81 86 VAL A C 1
ATOM 706 O O . VAL A 1 86 ? 0.353 -1.503 -7.283 1.00 52.81 86 VAL A O 1
ATOM 709 N N . LEU A 1 87 ? 1.524 0.357 -6.866 1.00 57.28 87 LEU A N 1
ATOM 710 C CA . LEU A 1 87 ? 0.443 1.232 -6.445 1.00 57.28 87 LEU A CA 1
ATOM 711 C C . LEU A 1 87 ? -0.190 2.014 -7.600 1.00 57.28 87 LEU A C 1
ATOM 713 O O . LEU A 1 87 ? 0.492 2.710 -8.359 1.00 57.28 87 LEU A O 1
ATOM 717 N N . SER A 1 88 ? -1.515 1.952 -7.676 1.00 65.69 88 SER A N 1
ATOM 718 C CA . SER A 1 88 ? -2.343 2.790 -8.539 1.00 65.69 88 SER A CA 1
ATOM 719 C C . SER A 1 88 ? -2.287 4.268 -8.118 1.00 65.69 88 SER A C 1
ATOM 721 O O . SER A 1 88 ? -1.929 4.602 -6.989 1.00 65.69 88 SER A O 1
ATOM 723 N N . ASN A 1 89 ? -2.668 5.187 -9.017 1.00 65.50 89 ASN A N 1
ATOM 724 C CA . ASN A 1 89 ? -2.740 6.620 -8.688 1.00 65.50 89 ASN A CA 1
ATOM 725 C C . ASN A 1 89 ? -3.678 6.892 -7.501 1.00 65.50 89 ASN A C 1
ATOM 727 O O . ASN A 1 89 ? -3.348 7.707 -6.643 1.00 65.50 89 ASN A O 1
ATOM 731 N N . ASP A 1 90 ? -4.797 6.169 -7.427 1.00 66.69 90 ASP A N 1
ATOM 732 C CA . ASP A 1 90 ? -5.765 6.280 -6.334 1.00 66.69 90 ASP A CA 1
ATOM 733 C C . ASP A 1 90 ? -5.154 5.806 -5.008 1.00 66.69 90 ASP A C 1
ATOM 735 O O . ASP A 1 90 ? -5.330 6.444 -3.969 1.00 66.69 90 ASP A O 1
ATOM 739 N N . ALA A 1 91 ? -4.379 4.714 -5.030 1.00 66.75 91 ALA A N 1
ATOM 740 C CA . ALA A 1 91 ? -3.647 4.259 -3.854 1.00 66.75 91 ALA A CA 1
ATOM 741 C C . ALA A 1 91 ? -2.571 5.264 -3.428 1.00 66.75 91 ALA A C 1
ATOM 743 O O . ALA A 1 91 ? -2.419 5.505 -2.233 1.00 66.75 91 ALA A O 1
ATOM 744 N N . ILE A 1 92 ? -1.863 5.896 -4.369 1.00 69.38 92 ILE A N 1
ATOM 745 C CA . ILE A 1 92 ? -0.873 6.946 -4.077 1.00 69.38 92 ILE A CA 1
ATOM 746 C C . ILE A 1 92 ? -1.541 8.168 -3.436 1.00 69.38 92 ILE A C 1
ATOM 748 O O . ILE A 1 92 ? -1.037 8.694 -2.443 1.00 69.38 92 ILE A O 1
ATOM 752 N N . GLU A 1 93 ? -2.672 8.624 -3.972 1.00 72.06 93 GLU A N 1
ATOM 753 C CA . GLU A 1 93 ? -3.414 9.755 -3.410 1.00 72.06 93 GLU A CA 1
ATOM 754 C C . GLU A 1 93 ? -3.908 9.449 -1.989 1.00 72.06 93 GLU A C 1
ATOM 756 O O . GLU A 1 93 ? -3.673 10.239 -1.071 1.00 72.06 93 GLU A O 1
ATOM 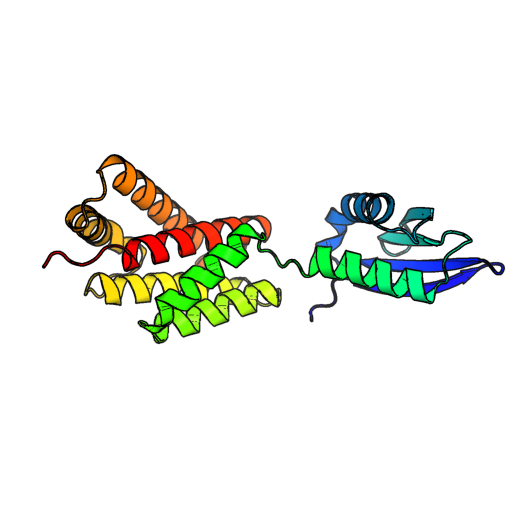761 N N . ASN A 1 94 ? -4.494 8.266 -1.783 1.00 77.75 94 ASN A N 1
ATOM 762 C CA . ASN A 1 94 ? -4.934 7.801 -0.467 1.00 77.75 94 ASN A CA 1
ATOM 763 C C . ASN A 1 94 ? -3.756 7.698 0.523 1.00 77.75 94 ASN A C 1
ATOM 765 O O . ASN A 1 94 ? -3.827 8.192 1.647 1.00 77.75 94 ASN A O 1
ATOM 769 N N . THR A 1 95 ? -2.623 7.157 0.070 1.00 82.25 95 THR A N 1
ATOM 770 C CA . THR A 1 95 ? -1.379 7.057 0.851 1.00 82.25 95 THR A CA 1
ATOM 771 C C . THR A 1 95 ? -0.890 8.433 1.302 1.00 82.25 95 THR A C 1
ATOM 773 O O . THR A 1 95 ? -0.568 8.628 2.472 1.00 82.25 95 THR A O 1
ATOM 776 N N . ASN A 1 96 ? -0.871 9.420 0.401 1.00 80.19 96 ASN A N 1
ATOM 777 C CA . ASN A 1 96 ? -0.459 10.786 0.729 1.00 80.19 96 ASN A CA 1
ATOM 778 C C . ASN A 1 96 ? -1.407 11.454 1.733 1.00 80.19 96 ASN A C 1
ATOM 780 O O . ASN A 1 96 ? -0.960 12.220 2.589 1.00 80.19 96 ASN A O 1
ATOM 784 N N . CYS A 1 97 ? -2.709 11.175 1.648 1.00 85.25 97 CYS A N 1
ATOM 785 C CA . CYS A 1 97 ? -3.677 11.647 2.632 1.00 85.25 97 CYS A CA 1
ATOM 786 C C . CYS A 1 97 ? -3.358 11.078 4.023 1.00 85.25 97 CYS A C 1
ATOM 788 O O . CYS A 1 97 ? -3.141 11.842 4.965 1.00 85.25 97 CYS A O 1
ATOM 790 N N . VAL A 1 98 ? -3.206 9.755 4.121 1.00 92.19 98 VAL A N 1
ATOM 791 C CA . VAL A 1 98 ? -2.899 9.060 5.379 1.00 92.19 98 VAL A CA 1
ATOM 792 C C . VAL A 1 98 ? -1.555 9.494 5.965 1.00 92.19 98 VAL A C 1
ATOM 794 O O . VAL A 1 98 ? -1.473 9.737 7.166 1.00 92.19 98 VAL A O 1
ATOM 797 N N . LEU A 1 99 ? -0.515 9.676 5.144 1.00 90.69 99 LEU A N 1
ATOM 798 C CA . LEU A 1 99 ? 0.788 10.186 5.591 1.00 90.69 99 LEU A CA 1
ATOM 799 C C . LEU A 1 99 ? 0.667 11.532 6.318 1.00 90.69 99 LEU A C 1
ATOM 801 O O . LEU A 1 99 ? 1.269 11.723 7.374 1.00 90.69 99 LEU A O 1
ATOM 805 N N . ASN A 1 100 ? -0.147 12.449 5.789 1.00 89.62 100 ASN A N 1
ATOM 806 C CA . ASN A 1 100 ? -0.372 13.752 6.414 1.00 89.62 100 ASN A CA 1
ATOM 807 C C . ASN A 1 100 ? -1.139 13.645 7.744 1.00 89.62 100 ASN A C 1
ATOM 809 O O . ASN A 1 100 ? -0.883 14.416 8.669 1.00 89.62 100 ASN A O 1
ATOM 813 N N . GLU A 1 101 ? -2.063 12.691 7.866 1.00 93.69 101 GLU A N 1
ATOM 814 C CA . GLU A 1 101 ? -2.826 12.450 9.099 1.00 93.69 101 GLU A CA 1
ATOM 815 C C . GLU A 1 101 ? -1.970 11.774 10.185 1.00 93.69 101 GLU A C 1
ATOM 817 O O . GLU A 1 101 ? -2.037 12.135 11.367 1.00 93.69 101 GLU A O 1
ATOM 822 N N . LEU A 1 102 ? -1.091 10.855 9.777 1.00 95.44 102 LEU A N 1
ATOM 823 C CA . LEU A 1 102 ? -0.187 10.107 10.650 1.00 95.44 102 LEU A CA 1
ATOM 824 C C . LEU A 1 102 ? 0.901 10.967 11.309 1.00 95.44 102 LEU A C 1
ATOM 826 O O . LEU A 1 102 ? 1.556 10.490 12.232 1.00 95.44 102 LEU A O 1
ATOM 830 N N . VAL A 1 103 ? 1.065 12.241 10.939 1.00 93.50 103 VAL A N 1
ATOM 831 C CA . VAL A 1 103 ? 2.011 13.174 11.592 1.00 93.50 103 VAL A CA 1
ATOM 832 C C . VAL A 1 103 ? 1.800 13.256 13.113 1.00 93.50 103 VAL A C 1
ATOM 834 O O . VAL A 1 103 ? 2.754 13.465 13.863 1.00 93.50 103 VAL A O 1
ATOM 837 N N . SER A 1 104 ? 0.573 13.024 13.595 1.00 93.31 104 SER A N 1
ATOM 838 C CA . SER A 1 104 ? 0.263 12.974 15.037 1.00 93.31 104 SER A CA 1
ATOM 839 C C . SER A 1 104 ? 0.651 11.651 15.722 1.00 93.31 104 SER A C 1
ATOM 841 O O . SER A 1 104 ? 0.573 11.549 16.947 1.00 93.31 104 SER A O 1
ATOM 843 N N . TYR A 1 105 ? 1.089 10.651 14.954 1.00 96.44 105 TYR A N 1
ATOM 844 C CA . TYR A 1 105 ? 1.397 9.284 15.378 1.00 96.44 105 TYR A CA 1
ATOM 845 C C . TYR A 1 105 ? 2.776 8.850 14.838 1.00 96.44 105 TYR A C 1
ATOM 847 O O . TYR A 1 105 ? 2.859 8.074 13.885 1.00 96.44 105 TYR A O 1
ATOM 855 N N . PRO A 1 106 ? 3.890 9.302 15.452 1.00 96.00 106 PRO A N 1
ATOM 856 C CA . PRO A 1 106 ? 5.225 9.177 14.856 1.00 96.00 106 PRO A CA 1
ATOM 857 C C . PRO A 1 106 ? 5.678 7.741 14.562 1.00 96.00 106 PRO A C 1
ATOM 859 O O . PRO A 1 106 ? 6.353 7.502 13.567 1.00 96.00 106 PRO A O 1
ATOM 862 N N . LYS A 1 107 ? 5.316 6.774 15.417 1.00 97.50 107 LYS A N 1
ATOM 863 C CA . LYS A 1 107 ? 5.702 5.366 15.222 1.00 97.50 107 LYS A CA 1
ATOM 864 C C . LYS A 1 107 ? 4.911 4.698 14.089 1.00 97.50 107 LYS A C 1
ATOM 866 O O . LYS A 1 107 ? 5.548 4.089 13.232 1.00 97.50 107 LYS A O 1
ATOM 871 N N . PRO A 1 108 ? 3.564 4.792 14.051 1.00 98.12 108 PRO A N 1
ATOM 872 C CA . PRO A 1 108 ? 2.805 4.398 12.868 1.00 98.12 108 PRO A CA 1
ATOM 873 C C . PRO A 1 108 ? 3.295 5.064 11.579 1.00 98.12 108 PRO A C 1
ATOM 875 O O . PRO A 1 108 ? 3.463 4.361 10.585 1.00 98.12 108 PRO A O 1
ATOM 878 N N . LEU A 1 109 ? 3.581 6.373 11.606 1.00 97.25 109 LEU A N 1
ATOM 879 C CA . LEU A 1 109 ? 4.090 7.115 10.448 1.00 97.25 109 LEU A CA 1
ATOM 880 C C . LEU A 1 109 ? 5.386 6.511 9.904 1.00 97.25 109 LEU A C 1
ATOM 882 O O . LEU A 1 109 ? 5.439 6.161 8.732 1.00 97.25 109 LEU A O 1
ATOM 886 N N . GLU A 1 110 ? 6.397 6.335 10.758 1.00 96.44 110 GLU A N 1
ATOM 887 C CA . GLU A 1 110 ? 7.709 5.818 10.348 1.00 96.44 110 GLU A CA 1
ATOM 888 C C . GLU A 1 110 ? 7.596 4.453 9.651 1.00 96.44 110 GLU A C 1
ATOM 890 O O . GLU A 1 110 ? 8.241 4.207 8.633 1.00 96.44 110 GLU A O 1
ATOM 895 N N . LEU A 1 111 ? 6.776 3.551 10.195 1.00 97.88 111 LEU A N 1
ATOM 896 C CA . LEU A 1 111 ? 6.566 2.224 9.616 1.00 97.88 111 LEU A CA 1
ATOM 897 C C . LEU A 1 111 ? 5.778 2.286 8.310 1.00 97.88 111 LEU A C 1
ATOM 899 O O . LEU A 1 111 ? 6.089 1.566 7.369 1.00 97.88 111 LEU A O 1
ATOM 903 N N . TYR A 1 112 ? 4.777 3.160 8.239 1.00 96.81 112 TYR A N 1
ATOM 904 C CA . TYR A 1 112 ? 3.998 3.336 7.023 1.00 96.81 112 TYR A CA 1
ATOM 905 C C . TYR A 1 112 ? 4.871 3.897 5.891 1.00 96.81 112 TYR A C 1
ATOM 907 O O . TYR A 1 112 ? 4.866 3.357 4.792 1.00 96.81 112 TYR A O 1
ATOM 915 N N . GLU A 1 113 ? 5.701 4.907 6.165 1.00 92.44 113 GLU A N 1
ATOM 916 C CA . GLU A 1 113 ? 6.669 5.442 5.199 1.00 92.44 113 GLU A CA 1
ATOM 917 C C . GLU A 1 113 ? 7.649 4.370 4.712 1.00 92.44 113 GLU A C 1
ATOM 919 O O . GLU A 1 113 ? 7.868 4.250 3.506 1.00 92.44 113 GLU A O 1
ATOM 924 N N . LYS A 1 114 ? 8.200 3.555 5.624 1.00 91.94 114 LYS A N 1
ATOM 925 C CA . LYS A 1 114 ? 9.081 2.431 5.262 1.00 91.94 114 LYS A CA 1
ATOM 926 C C . LYS A 1 114 ? 8.380 1.402 4.389 1.00 91.94 114 LYS A C 1
ATOM 928 O O . LYS A 1 114 ? 8.968 0.948 3.411 1.00 91.94 114 LYS A O 1
ATOM 933 N N . ALA A 1 115 ? 7.131 1.069 4.704 1.00 92.94 115 ALA A N 1
ATOM 934 C CA . ALA A 1 115 ? 6.336 0.160 3.898 1.00 92.94 115 ALA A CA 1
ATOM 935 C C . ALA A 1 115 ? 6.161 0.697 2.472 1.00 92.94 115 ALA A C 1
ATO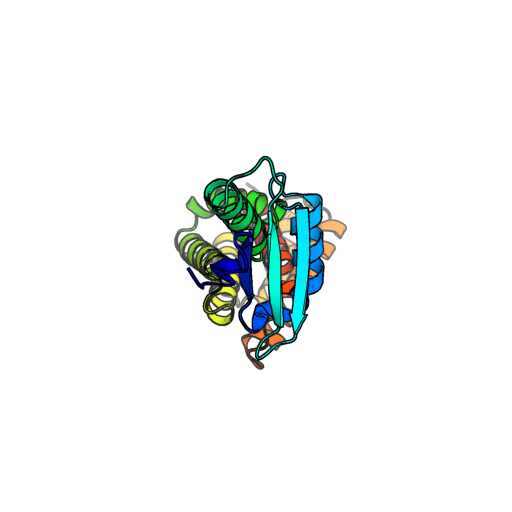M 937 O O . ALA A 1 115 ? 6.513 0.017 1.509 1.00 92.94 115 ALA A O 1
ATOM 938 N N . ILE A 1 116 ? 5.685 1.939 2.327 1.00 88.56 116 ILE A N 1
ATOM 939 C CA . ILE A 1 116 ? 5.476 2.581 1.020 1.00 88.56 116 ILE A CA 1
ATOM 940 C C . ILE A 1 116 ? 6.781 2.665 0.229 1.00 88.56 116 ILE A C 1
ATOM 942 O O . ILE A 1 116 ? 6.809 2.300 -0.947 1.00 88.56 116 ILE A O 1
ATOM 946 N N . ASP A 1 117 ? 7.871 3.077 0.871 1.00 83.06 117 ASP A N 1
ATOM 947 C CA . ASP A 1 117 ? 9.199 3.116 0.266 1.00 83.06 117 ASP A CA 1
ATOM 948 C C . ASP A 1 117 ? 9.665 1.719 -0.180 1.00 83.06 117 ASP A C 1
ATOM 950 O O . ASP A 1 117 ? 10.163 1.567 -1.295 1.00 83.06 117 ASP A O 1
ATOM 954 N N . GLY A 1 118 ? 9.438 0.680 0.629 1.00 80.88 118 GLY A N 1
ATOM 955 C CA . GLY A 1 118 ? 9.737 -0.713 0.288 1.00 80.88 118 GLY A CA 1
ATOM 956 C C . GLY A 1 118 ? 8.948 -1.211 -0.928 1.00 80.88 118 GLY A C 1
ATOM 957 O O . GLY A 1 118 ? 9.529 -1.769 -1.866 1.00 80.88 118 GLY A O 1
ATOM 958 N N . PHE A 1 119 ? 7.643 -0.926 -0.981 1.00 81.88 119 PHE A N 1
ATOM 959 C CA . PHE A 1 119 ? 6.796 -1.265 -2.129 1.00 81.88 119 PHE A CA 1
ATOM 960 C C . PHE A 1 119 ? 7.203 -0.510 -3.399 1.00 81.88 119 PHE A C 1
ATOM 962 O O . PHE A 1 119 ? 7.286 -1.113 -4.471 1.00 81.88 119 PHE A O 1
ATOM 969 N N . GLN A 1 120 ? 7.514 0.784 -3.290 1.00 72.12 120 GLN A N 1
ATOM 970 C CA . GLN A 1 120 ? 7.975 1.611 -4.410 1.00 72.12 120 GLN A CA 1
ATOM 971 C C . GLN A 1 120 ? 9.355 1.184 -4.915 1.00 72.12 120 GLN A C 1
ATOM 973 O O . GLN A 1 120 ? 9.599 1.150 -6.123 1.00 72.12 120 GLN A O 1
ATOM 978 N N . LYS A 1 121 ? 10.259 0.818 -4.002 1.00 68.56 121 LYS A N 1
ATOM 979 C CA . LYS A 1 121 ? 11.581 0.278 -4.336 1.00 68.56 121 LYS A CA 1
ATOM 980 C C . LYS A 1 121 ? 11.520 -1.150 -4.851 1.00 68.56 121 LYS A C 1
ATOM 982 O O . LYS A 1 121 ? 12.542 -1.610 -5.356 1.00 68.56 121 LYS A O 1
ATOM 987 N N . GLN A 1 122 ? 10.367 -1.817 -4.753 1.00 65.44 122 GLN A N 1
ATOM 988 C CA . GLN A 1 122 ? 10.152 -3.203 -5.169 1.00 65.44 122 GLN A CA 1
ATOM 989 C C . GLN A 1 122 ? 11.204 -4.145 -4.569 1.00 65.44 122 GLN A C 1
ATOM 991 O O . GLN A 1 122 ? 11.758 -5.022 -5.235 1.00 65.44 122 GLN A O 1
ATOM 996 N N . GLN A 1 123 ? 11.530 -3.898 -3.303 1.00 65.06 123 GLN A N 1
ATOM 997 C CA . GLN A 1 123 ? 12.517 -4.640 -2.536 1.00 65.06 123 GLN A CA 1
ATOM 998 C C . GLN A 1 123 ? 11.858 -5.137 -1.264 1.00 65.06 123 GLN A C 1
ATOM 1000 O O . GLN A 1 123 ? 11.194 -4.366 -0.581 1.00 65.06 123 GLN A O 1
ATOM 1005 N N . ASP A 1 124 ? 12.076 -6.417 -0.964 1.00 75.25 124 ASP A N 1
ATOM 1006 C CA . ASP A 1 124 ? 11.646 -7.036 0.288 1.00 75.25 124 ASP A CA 1
ATOM 1007 C C . ASP A 1 124 ? 10.166 -6.753 0.614 1.00 75.25 124 ASP A C 1
ATOM 1009 O O . ASP A 1 124 ? 9.817 -6.162 1.636 1.00 75.25 124 ASP A O 1
ATOM 1013 N N . TYR A 1 125 ? 9.270 -7.164 -0.295 1.00 81.44 125 TYR A N 1
ATOM 1014 C CA . TYR A 1 125 ? 7.820 -7.001 -0.120 1.00 81.44 125 TYR A CA 1
ATOM 1015 C C . TYR A 1 125 ? 7.318 -7.599 1.191 1.00 81.44 125 TYR A C 1
ATOM 1017 O O . TYR A 1 125 ? 6.332 -7.127 1.747 1.00 81.44 125 TYR A O 1
ATOM 1025 N N . ARG A 1 126 ? 8.008 -8.629 1.687 1.00 84.38 126 ARG A N 1
ATOM 1026 C CA . ARG A 1 126 ? 7.736 -9.259 2.968 1.00 84.38 126 ARG A CA 1
ATOM 1027 C C . ARG A 1 126 ? 7.946 -8.286 4.114 1.00 84.38 126 ARG A C 1
ATOM 1029 O O . ARG A 1 126 ? 7.024 -8.108 4.907 1.00 84.38 126 ARG A O 1
ATOM 1036 N N . HIS A 1 127 ? 9.104 -7.637 4.158 1.00 87.19 127 HIS A N 1
ATOM 1037 C CA . HIS A 1 127 ? 9.392 -6.628 5.165 1.00 87.19 127 HIS A CA 1
ATOM 1038 C C . HIS A 1 127 ? 8.486 -5.400 5.030 1.00 87.19 127 HIS A C 1
ATOM 1040 O O . HIS A 1 127 ? 7.936 -4.942 6.028 1.00 87.19 127 HIS A O 1
ATOM 1046 N N . ALA A 1 128 ? 8.249 -4.925 3.803 1.00 90.62 128 ALA A N 1
ATOM 1047 C CA . ALA A 1 128 ? 7.352 -3.797 3.553 1.00 90.62 128 ALA A CA 1
ATOM 1048 C C . ALA A 1 128 ? 5.912 -4.079 4.022 1.00 90.62 128 ALA A C 1
ATOM 1050 O O . ALA A 1 128 ? 5.262 -3.215 4.609 1.00 90.62 128 ALA A O 1
ATOM 1051 N N . MET A 1 129 ? 5.415 -5.299 3.808 1.00 91.69 129 MET A N 1
ATOM 1052 C CA . MET A 1 129 ? 4.086 -5.699 4.268 1.00 91.69 129 MET A CA 1
ATOM 1053 C C . MET A 1 129 ? 4.024 -5.854 5.795 1.00 91.69 129 MET A C 1
ATOM 1055 O O . MET A 1 129 ? 3.078 -5.360 6.411 1.00 91.69 129 MET A O 1
ATOM 1059 N N . ASP A 1 130 ? 5.071 -6.408 6.420 1.00 92.25 130 ASP A N 1
ATOM 1060 C CA . ASP A 1 130 ? 5.175 -6.469 7.885 1.00 92.25 130 ASP A CA 1
ATOM 1061 C C . ASP A 1 130 ? 5.165 -5.066 8.512 1.00 92.25 130 ASP A C 1
ATOM 1063 O O . ASP A 1 130 ? 4.483 -4.840 9.517 1.00 92.25 130 ASP A O 1
ATOM 1067 N N . ASP A 1 131 ? 5.878 -4.112 7.908 1.00 95.81 131 ASP A N 1
ATOM 1068 C CA . ASP A 1 131 ? 5.888 -2.713 8.337 1.00 95.81 131 ASP A CA 1
ATOM 1069 C C . ASP A 1 131 ? 4.498 -2.071 8.179 1.00 95.81 131 ASP A C 1
ATOM 1071 O O . ASP A 1 131 ? 4.010 -1.419 9.109 1.00 95.81 131 ASP A O 1
ATOM 1075 N N . LEU A 1 132 ? 3.805 -2.320 7.059 1.00 96.44 132 LEU A N 1
ATOM 1076 C CA . LEU A 1 132 ? 2.440 -1.834 6.816 1.00 96.44 132 LEU A CA 1
ATOM 1077 C C . LEU A 1 132 ? 1.461 -2.365 7.874 1.00 96.44 132 LEU A C 1
ATOM 1079 O O . LEU A 1 132 ? 0.685 -1.611 8.472 1.00 96.44 132 LEU A O 1
ATOM 1083 N N . ARG A 1 133 ? 1.526 -3.672 8.144 1.00 96.50 133 ARG A N 1
ATOM 1084 C CA . ARG A 1 133 ? 0.727 -4.346 9.168 1.00 96.50 133 ARG A CA 1
ATOM 1085 C C . ARG A 1 133 ? 1.008 -3.779 10.557 1.00 96.50 133 ARG A C 1
ATOM 1087 O O . ARG A 1 133 ? 0.071 -3.516 11.319 1.00 96.50 133 ARG A O 1
ATOM 1094 N N . LEU A 1 134 ? 2.284 -3.635 10.918 1.00 97.31 134 LEU A N 1
ATOM 1095 C CA . LEU A 1 134 ? 2.679 -3.141 12.234 1.00 97.31 134 LEU A CA 1
ATOM 1096 C C . LEU A 1 134 ? 2.261 -1.681 12.419 1.00 97.31 134 LEU A C 1
ATOM 1098 O O . LEU A 1 134 ? 1.794 -1.327 13.502 1.00 97.31 134 LEU A O 1
ATOM 1102 N N . SER A 1 135 ? 2.353 -0.861 11.370 1.00 98.38 135 SER A N 1
ATOM 1103 C CA . SER A 1 135 ? 1.851 0.512 11.382 1.00 98.38 135 SER A CA 1
ATOM 1104 C C . SER A 1 135 ? 0.363 0.566 11.750 1.00 98.38 135 SER A C 1
ATOM 1106 O O . SER A 1 135 ? -0.010 1.274 12.691 1.00 98.38 135 SER A O 1
ATOM 1108 N N . LEU A 1 136 ? -0.475 -0.255 11.101 1.00 98.25 136 LEU A N 1
ATOM 1109 C CA . LEU A 1 136 ? -1.907 -0.341 11.410 1.00 98.25 136 LEU A CA 1
ATOM 1110 C C . LEU A 1 136 ? -2.153 -0.777 12.858 1.00 98.25 136 LEU A C 1
ATOM 1112 O O . LEU A 1 136 ? -2.974 -0.186 13.560 1.00 98.25 136 LEU A O 1
ATOM 1116 N N . GLU A 1 137 ? -1.432 -1.794 13.334 1.00 98.19 137 GLU A N 1
ATOM 1117 C CA . GLU A 1 137 ? -1.578 -2.265 14.712 1.00 98.19 137 GLU A CA 1
ATOM 1118 C C . GLU A 1 137 ? -1.219 -1.179 15.736 1.00 98.19 137 GLU A C 1
ATOM 1120 O O . GLU A 1 137 ? -1.942 -1.004 16.722 1.00 98.19 137 GLU A O 1
ATOM 1125 N N . LEU A 1 138 ? -0.113 -0.460 15.522 1.00 98.38 138 LEU A N 1
ATOM 1126 C CA . LEU A 1 138 ? 0.318 0.608 16.421 1.00 98.38 138 LEU A CA 1
ATOM 1127 C C . LEU A 1 138 ? -0.662 1.783 16.406 1.00 98.38 138 LEU A C 1
ATOM 1129 O O . LEU A 1 138 ? -1.008 2.274 17.479 1.00 98.38 138 LEU A O 1
ATOM 1133 N N . LEU A 1 139 ? -1.179 2.170 15.237 1.00 98.31 139 LEU A N 1
ATOM 1134 C CA . LEU A 1 139 ? -2.191 3.221 15.147 1.00 98.31 139 LEU A CA 1
ATOM 1135 C C . LEU A 1 139 ? -3.449 2.847 15.938 1.00 98.31 139 LEU A C 1
ATOM 1137 O O . LEU A 1 139 ? -3.953 3.648 16.722 1.00 98.31 139 LEU A O 1
ATOM 1141 N N . LEU A 1 140 ? -3.943 1.617 15.777 1.00 97.69 140 LEU A N 1
ATOM 1142 C CA . LEU A 1 140 ? -5.125 1.151 16.504 1.00 97.69 140 LEU A CA 1
ATOM 1143 C C . LEU A 1 140 ? -4.884 1.117 18.015 1.00 97.69 140 LEU A C 1
ATOM 1145 O O . LEU A 1 140 ? -5.773 1.484 18.777 1.00 97.69 140 LEU A O 1
ATOM 1149 N N . LYS A 1 141 ? -3.692 0.717 18.470 1.00 97.81 141 LYS A N 1
ATOM 1150 C CA . LYS A 1 141 ? -3.334 0.778 19.897 1.00 97.81 141 LYS A CA 1
ATOM 1151 C C . LYS A 1 141 ? -3.381 2.210 20.431 1.00 97.81 141 LYS A C 1
ATOM 1153 O O . LYS A 1 141 ? -3.933 2.418 21.514 1.00 97.81 141 LYS A O 1
ATOM 1158 N N . ASP A 1 142 ? -2.851 3.165 19.670 1.00 96.25 142 ASP A N 1
ATOM 1159 C CA . ASP A 1 142 ? -2.792 4.575 20.058 1.00 96.25 142 ASP A CA 1
ATOM 1160 C C . ASP A 1 142 ? -4.187 5.225 20.062 1.00 96.25 142 ASP A C 1
ATOM 1162 O O . ASP A 1 142 ? -4.561 5.860 21.046 1.00 96.25 142 ASP A O 1
ATOM 1166 N N . VAL A 1 143 ? -4.995 5.020 19.014 1.00 95.56 143 VAL A N 1
ATOM 1167 C CA . VAL A 1 143 ? -6.337 5.627 18.890 1.00 95.56 143 VAL A CA 1
ATOM 1168 C C . VAL A 1 143 ? -7.365 4.969 19.814 1.00 95.56 143 VAL A C 1
ATOM 1170 O O . VAL A 1 143 ? -8.207 5.650 20.398 1.00 95.56 143 VAL A O 1
ATOM 1173 N N . LEU A 1 144 ? -7.310 3.643 19.971 1.00 95.50 144 LEU A N 1
ATOM 1174 C CA . LEU A 1 144 ? -8.267 2.886 20.789 1.00 95.50 144 LEU A CA 1
ATOM 1175 C C . LEU A 1 144 ? -7.824 2.755 22.254 1.00 95.50 144 LEU A C 1
ATOM 1177 O O . LEU A 1 144 ? -8.535 2.142 23.053 1.00 95.50 144 LEU A O 1
ATOM 1181 N N . PHE A 1 145 ? -6.660 3.313 22.606 1.00 95.00 145 PHE A N 1
ATOM 1182 C CA . PHE A 1 145 ? -6.066 3.278 23.944 1.00 95.00 145 PHE A CA 1
ATOM 1183 C C . PHE A 1 145 ? -5.971 1.858 24.525 1.00 95.00 145 PHE A C 1
ATOM 1185 O O . PHE A 1 145 ? -6.346 1.598 25.673 1.00 95.00 145 PHE A O 1
ATOM 1192 N N . ASN A 1 146 ? -5.462 0.913 23.731 1.00 96.56 146 ASN A N 1
ATOM 1193 C CA . ASN A 1 146 ? -5.313 -0.484 24.137 1.00 96.56 146 ASN A CA 1
ATOM 1194 C C . ASN A 1 146 ? -3.929 -1.057 23.778 1.00 96.56 146 ASN A C 1
ATOM 1196 O O . ASN A 1 146 ? -3.049 -0.370 23.271 1.00 96.56 146 ASN A O 1
ATOM 1200 N N . LYS A 1 147 ? -3.702 -2.337 24.101 1.00 96.44 147 LYS A N 1
ATOM 1201 C CA . LYS A 1 147 ? -2.450 -3.063 23.798 1.00 96.44 147 LYS A CA 1
ATOM 1202 C C . LYS A 1 147 ? -2.689 -4.349 23.003 1.00 96.44 147 LYS A C 1
ATOM 1204 O O . LYS A 1 147 ? -1.873 -5.267 23.051 1.00 96.44 147 LYS A O 1
ATOM 1209 N N . LYS A 1 148 ? -3.837 -4.458 22.336 1.00 96.62 148 LYS A N 1
ATOM 1210 C CA . LYS A 1 148 ? -4.263 -5.684 21.652 1.00 96.62 148 LYS A CA 1
ATOM 1211 C C . LYS A 1 148 ? -3.486 -5.865 20.346 1.00 96.62 148 LYS A C 1
ATOM 1213 O O . LYS A 1 148 ? -3.084 -4.882 19.734 1.00 96.62 148 LYS A O 1
ATOM 1218 N N . SER A 1 149 ? -3.258 -7.115 19.937 1.00 95.44 149 SER A N 1
ATOM 1219 C CA . SER A 1 149 ? -2.762 -7.393 18.581 1.00 95.44 149 SER A CA 1
ATOM 1220 C C . SER A 1 149 ? -3.827 -7.030 17.552 1.00 95.44 149 SER A C 1
ATOM 1222 O O . SER A 1 149 ? -5.008 -6.951 17.907 1.00 95.44 149 SER A O 1
ATOM 1224 N N . LEU A 1 150 ? -3.425 -6.862 16.292 1.00 94.69 150 LEU A N 1
ATOM 1225 C CA . LEU A 1 150 ? -4.317 -6.491 15.193 1.00 94.69 150 LEU A CA 1
ATOM 1226 C C . LEU A 1 150 ? -5.583 -7.367 15.130 1.00 94.69 150 LEU A C 1
ATOM 1228 O O . LEU A 1 150 ? -6.696 -6.849 15.099 1.00 94.69 150 LEU A O 1
ATOM 1232 N N . GLU A 1 151 ? -5.441 -8.691 15.256 1.00 94.06 151 GLU A N 1
ATOM 1233 C CA . GLU A 1 151 ? -6.556 -9.652 15.173 1.00 94.06 151 GLU A CA 1
ATOM 1234 C C . GLU A 1 151 ? -7.559 -9.540 16.329 1.00 94.06 151 GLU A C 1
ATOM 1236 O O . GLU A 1 151 ? -8.640 -10.123 16.286 1.00 94.06 151 GLU A O 1
ATOM 1241 N N . LYS A 1 152 ? -7.200 -8.824 17.397 1.00 96.06 152 LYS A N 1
ATOM 1242 C CA . LYS A 1 152 ? -8.027 -8.654 18.596 1.00 96.06 152 LYS A CA 1
ATOM 1243 C C . LYS A 1 152 ? -8.673 -7.267 18.676 1.00 96.06 152 LYS A C 1
ATOM 1245 O O . LYS A 1 152 ? -9.308 -6.968 19.690 1.00 96.06 152 LYS A O 1
ATOM 1250 N N . GLN A 1 153 ? -8.532 -6.432 17.642 1.00 95.75 153 GLN A N 1
ATOM 1251 C CA . GLN A 1 153 ? -9.021 -5.048 17.642 1.00 95.75 153 GLN A CA 1
ATOM 1252 C C . GLN A 1 153 ? -10.523 -4.903 17.346 1.00 95.75 153 GLN A C 1
ATOM 1254 O O . GLN A 1 153 ? -11.104 -3.890 17.723 1.00 95.75 153 GLN A O 1
ATOM 1259 N N . GLU A 1 154 ? -11.176 -5.911 16.750 1.00 94.81 154 GLU A N 1
ATOM 1260 C CA . GLU A 1 154 ? -12.565 -5.844 16.245 1.00 94.81 154 GLU A CA 1
ATOM 1261 C C . GLU A 1 154 ? -13.557 -5.176 17.212 1.00 94.81 154 GLU A C 1
ATOM 1263 O O . GLU A 1 154 ? -14.264 -4.235 16.843 1.00 94.81 154 GLU A O 1
ATOM 1268 N N . LYS A 1 155 ? -13.589 -5.628 18.471 1.00 95.75 155 LYS A N 1
ATOM 1269 C CA . LYS A 1 155 ? -14.540 -5.119 19.469 1.00 95.75 155 LYS A CA 1
ATOM 1270 C C . LYS A 1 155 ? -14.325 -3.635 19.781 1.00 95.75 155 LYS A C 1
ATOM 1272 O O . LYS A 1 155 ? -15.295 -2.890 19.911 1.00 95.75 155 LYS A O 1
ATOM 1277 N N . ASP A 1 156 ? -13.071 -3.219 19.938 1.00 96.31 156 ASP A N 1
ATOM 1278 C CA . ASP A 1 156 ? -12.744 -1.845 20.329 1.00 96.31 156 ASP A CA 1
ATOM 1279 C C . ASP A 1 156 ? -12.898 -0.896 19.135 1.00 96.31 156 ASP A C 1
ATOM 1281 O O . ASP A 1 156 ? -13.413 0.209 19.305 1.00 96.31 156 ASP A O 1
ATOM 1285 N N . LEU A 1 157 ? -12.545 -1.368 17.933 1.00 96.19 157 LEU A N 1
ATOM 1286 C CA . LEU A 1 157 ? -12.765 -0.670 16.669 1.00 96.19 157 LEU A CA 1
ATOM 1287 C C . LEU A 1 157 ? -14.257 -0.388 16.456 1.00 96.19 157 LEU A C 1
ATOM 1289 O O . LEU A 1 157 ? -14.646 0.766 16.313 1.00 96.19 157 LEU A O 1
ATOM 1293 N N . THR A 1 158 ? -15.103 -1.419 16.539 1.00 96.31 158 THR A N 1
ATOM 1294 C CA . THR A 1 158 ? -16.567 -1.294 16.406 1.00 96.31 158 THR A CA 1
ATOM 1295 C C . THR A 1 158 ? -17.128 -0.246 17.370 1.00 96.31 158 THR A C 1
ATOM 1297 O O . THR A 1 158 ? -17.924 0.611 16.987 1.00 96.31 158 THR A O 1
ATOM 1300 N N . ALA A 1 159 ? -16.686 -0.278 18.632 1.00 95.19 159 ALA A N 1
ATOM 1301 C CA . ALA A 1 159 ? -17.138 0.667 19.645 1.00 95.19 159 ALA A CA 1
ATOM 1302 C C . ALA A 1 159 ? -16.657 2.104 19.375 1.00 95.19 159 ALA A C 1
ATOM 1304 O O . ALA A 1 159 ? -17.400 3.050 19.631 1.00 95.19 159 ALA A O 1
ATOM 1305 N N . HIS A 1 160 ? -15.429 2.280 18.880 1.00 95.38 160 HIS A N 1
ATOM 1306 C CA . HIS A 1 160 ? -14.882 3.589 18.509 1.00 95.38 160 HIS A CA 1
ATOM 1307 C C . HIS A 1 160 ? -15.654 4.218 17.354 1.00 95.38 160 HIS A C 1
ATOM 1309 O O . HIS A 1 160 ? -16.151 5.333 17.496 1.00 95.38 160 HIS A O 1
ATOM 1315 N N . LEU A 1 161 ? -15.851 3.467 16.268 1.00 95.62 161 LEU A N 1
ATOM 1316 C CA . LEU A 1 161 ? -16.597 3.932 15.098 1.00 95.62 161 LEU A CA 1
ATOM 1317 C C . LEU A 1 161 ? -18.061 4.252 15.444 1.00 95.62 161 LEU A C 1
ATOM 1319 O O . LEU A 1 161 ? -18.585 5.284 15.027 1.00 95.62 161 LEU A O 1
ATOM 1323 N N . GLY A 1 162 ? -18.700 3.419 16.275 1.00 95.00 162 GLY A N 1
ATOM 1324 C CA . GLY A 1 162 ? -20.071 3.647 16.738 1.00 95.00 162 GLY A CA 1
ATOM 1325 C C . GLY A 1 162 ? -20.212 4.908 17.593 1.00 95.00 162 GLY A C 1
ATOM 1326 O O . GLY A 1 162 ? -21.147 5.682 17.400 1.00 95.00 162 GLY A O 1
ATOM 1327 N N . ARG A 1 163 ? -19.253 5.181 18.492 1.00 92.69 163 ARG A N 1
ATOM 1328 C CA . ARG A 1 163 ? -19.208 6.455 19.240 1.00 92.69 163 ARG A CA 1
ATOM 1329 C C . ARG A 1 163 ? -18.997 7.664 18.325 1.00 92.69 163 ARG A C 1
ATOM 1331 O O . ARG A 1 163 ? -19.450 8.752 18.663 1.00 92.69 163 ARG A O 1
ATOM 1338 N N . GLY A 1 164 ? -18.345 7.461 17.183 1.00 90.38 164 GLY A N 1
ATOM 1339 C CA . GLY A 1 164 ? -18.180 8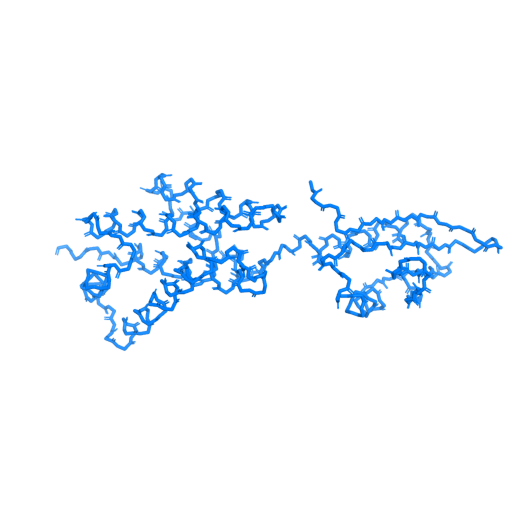.451 16.120 1.00 90.38 164 GLY A CA 1
ATOM 1340 C C . GLY A 1 164 ? -19.436 8.769 15.315 1.00 90.38 164 GLY A C 1
ATOM 1341 O O . GLY A 1 164 ? -19.404 9.686 14.501 1.00 90.38 164 GLY A O 1
ATOM 1342 N N . GLY A 1 165 ? -20.530 8.025 15.515 1.00 92.44 165 GLY A N 1
ATOM 1343 C CA . GLY A 1 165 ? -21.776 8.201 14.768 1.00 92.44 165 GLY A CA 1
ATOM 1344 C C . GLY A 1 165 ? -21.807 7.503 13.405 1.00 92.44 165 GLY A C 1
ATOM 1345 O O . GLY A 1 165 ? -22.705 7.780 12.612 1.00 92.44 165 GLY A O 1
ATOM 1346 N N . ILE A 1 166 ? -20.861 6.602 13.119 1.00 94.56 166 ILE A N 1
ATOM 1347 C CA . ILE A 1 166 ? -20.897 5.782 11.900 1.00 94.56 166 ILE A CA 1
ATOM 1348 C C . ILE A 1 166 ? -22.028 4.751 12.020 1.00 94.56 166 ILE A C 1
ATOM 1350 O O . ILE A 1 166 ? -22.228 4.155 13.082 1.00 94.56 166 ILE A O 1
ATOM 1354 N N . SER A 1 167 ? -22.784 4.543 10.938 1.00 96.00 167 SER A N 1
ATOM 1355 C CA . SER A 1 167 ? -23.890 3.583 10.925 1.00 96.00 167 SER A CA 1
ATOM 1356 C C . SER A 1 167 ? -23.403 2.137 11.027 1.00 96.00 167 SER A C 1
ATOM 1358 O O . SER A 1 167 ? -22.294 1.783 10.620 1.00 96.00 167 SER A O 1
ATOM 1360 N N . THR A 1 168 ? -24.257 1.273 11.568 1.00 96.44 168 THR A N 1
ATOM 1361 C CA . THR A 1 168 ? -23.933 -0.127 11.864 1.00 96.44 168 THR A CA 1
ATOM 1362 C C . THR A 1 168 ? -23.536 -0.939 10.635 1.00 96.44 168 THR A C 1
ATOM 1364 O O . THR A 1 168 ? -22.659 -1.792 10.732 1.00 96.44 168 THR A O 1
ATOM 1367 N N . GLU A 1 169 ? -24.129 -0.661 9.474 1.00 97.19 169 GLU A N 1
ATOM 1368 C CA . GLU A 1 169 ? -23.845 -1.347 8.209 1.00 97.19 169 GLU A CA 1
ATOM 1369 C C . GLU A 1 169 ? -22.438 -1.017 7.704 1.00 97.19 169 GLU A C 1
ATOM 1371 O O . GLU A 1 169 ? -21.712 -1.899 7.248 1.00 97.19 169 GLU A O 1
ATOM 1376 N N . ILE A 1 170 ? -22.033 0.248 7.834 1.00 96.75 170 ILE A N 1
ATOM 1377 C CA . ILE A 1 170 ? -20.704 0.709 7.427 1.00 96.75 170 ILE A CA 1
ATOM 1378 C C . ILE A 1 170 ? -19.643 0.157 8.381 1.00 96.75 170 ILE A C 1
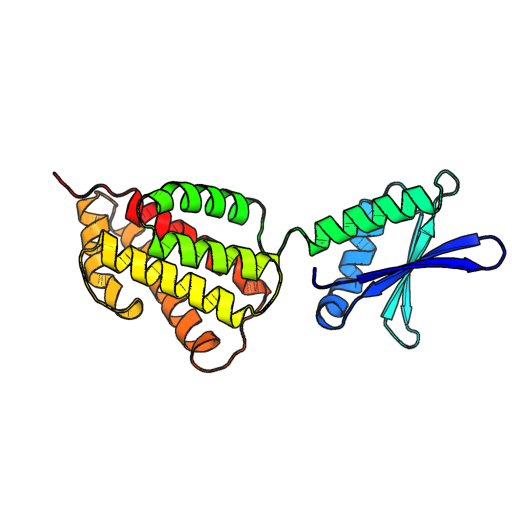ATOM 1380 O O . ILE A 1 170 ? -18.611 -0.339 7.932 1.00 96.75 170 ILE A O 1
ATOM 1384 N N . ILE A 1 171 ? -19.919 0.152 9.691 1.00 97.00 171 ILE A N 1
ATOM 1385 C CA . ILE A 1 171 ? -19.035 -0.482 10.681 1.00 97.00 171 ILE A CA 1
ATOM 1386 C C . ILE A 1 171 ? -18.863 -1.975 10.383 1.00 97.00 171 ILE A C 1
ATOM 1388 O O . ILE A 1 171 ? -17.746 -2.487 10.475 1.00 97.00 171 ILE A O 1
ATOM 1392 N N . ALA A 1 172 ? -19.939 -2.673 10.010 1.00 97.19 172 ALA A N 1
ATOM 1393 C CA . ALA A 1 172 ? -19.867 -4.077 9.620 1.00 97.19 172 ALA A CA 1
ATOM 1394 C C . ALA A 1 172 ? -18.967 -4.279 8.388 1.00 97.19 172 ALA A C 1
ATOM 1396 O O . ALA A 1 172 ? -18.115 -5.163 8.416 1.00 97.19 172 ALA A O 1
ATOM 1397 N N . GLY A 1 173 ? -19.086 -3.425 7.363 1.00 96.81 173 GLY A N 1
ATOM 1398 C CA . GLY A 1 173 ? -18.212 -3.450 6.183 1.00 96.81 173 GLY A CA 1
ATOM 1399 C C . GLY A 1 173 ? -16.731 -3.285 6.536 1.00 96.81 173 GLY A C 1
ATOM 1400 O O . GLY A 1 173 ? -15.924 -4.160 6.230 1.00 96.81 173 GLY A O 1
ATOM 1401 N N . ILE A 1 174 ? -16.392 -2.232 7.286 1.00 96.25 174 ILE A N 1
ATOM 1402 C CA . ILE A 1 174 ? -15.014 -1.968 7.744 1.00 96.25 174 ILE A CA 1
ATOM 1403 C C . ILE A 1 174 ? -14.470 -3.135 8.583 1.00 96.25 174 ILE A C 1
ATOM 1405 O O . ILE A 1 174 ? -13.298 -3.501 8.499 1.00 96.25 174 ILE A O 1
ATOM 1409 N N . THR A 1 175 ? -15.321 -3.740 9.411 1.00 95.62 175 THR A N 1
ATOM 1410 C CA . THR A 1 175 ? -14.928 -4.869 10.260 1.00 95.62 175 THR A CA 1
ATOM 1411 C C . THR A 1 175 ? -14.629 -6.120 9.435 1.00 95.62 175 THR A C 1
ATOM 1413 O O . THR A 1 175 ? -13.672 -6.836 9.736 1.00 95.62 175 THR A O 1
ATOM 1416 N N . GLU A 1 176 ? -15.401 -6.389 8.381 1.00 96.31 176 GLU A N 1
ATOM 1417 C CA . GLU A 1 176 ? -15.124 -7.502 7.470 1.00 96.31 176 GLU A CA 1
ATOM 1418 C C . GLU A 1 176 ? -13.862 -7.266 6.626 1.00 96.31 176 GLU A C 1
ATOM 1420 O O . GLU A 1 176 ? -13.073 -8.201 6.463 1.00 96.31 176 GLU A O 1
ATOM 1425 N N . GLU A 1 177 ? -13.599 -6.029 6.189 1.00 95.50 177 GLU A N 1
ATOM 1426 C CA . GLU A 1 177 ? -12.325 -5.646 5.554 1.00 95.50 177 GLU A CA 1
ATOM 1427 C C . GLU A 1 177 ? -11.136 -5.899 6.493 1.00 95.50 177 GLU A C 1
ATOM 1429 O O . GLU A 1 177 ? -10.179 -6.586 6.129 1.00 95.50 177 GLU A O 1
ATOM 1434 N N . MET A 1 178 ? -11.224 -5.441 7.747 1.00 95.81 178 MET A N 1
ATOM 1435 C CA . MET A 1 178 ? -10.199 -5.686 8.768 1.00 95.81 178 MET A CA 1
ATOM 1436 C C . MET A 1 178 ? -9.949 -7.186 8.983 1.00 95.81 178 MET A C 1
ATOM 1438 O O . MET A 1 178 ? -8.802 -7.628 9.095 1.00 95.81 178 MET A O 1
ATOM 1442 N N . LYS A 1 179 ? -11.010 -8.001 9.030 1.00 95.31 179 LYS A N 1
ATOM 1443 C CA . LYS A 1 179 ? -10.886 -9.461 9.160 1.00 95.31 179 LYS A CA 1
ATOM 1444 C C . LYS A 1 179 ? -10.220 -10.089 7.940 1.00 95.31 179 LYS A C 1
ATOM 1446 O O . LYS A 1 179 ? -9.419 -11.011 8.110 1.00 95.31 179 LYS A O 1
ATOM 1451 N N . ALA A 1 180 ? -10.549 -9.627 6.735 1.00 95.19 180 ALA A N 1
ATOM 1452 C CA . ALA A 1 180 ? -9.918 -10.092 5.505 1.00 95.19 180 ALA A CA 1
ATOM 1453 C C . ALA A 1 180 ? -8.415 -9.786 5.507 1.00 95.19 180 ALA A C 1
ATOM 1455 O O . ALA A 1 180 ? -7.625 -10.705 5.290 1.00 95.19 180 ALA A O 1
ATOM 1456 N N . LEU A 1 181 ? -8.022 -8.562 5.878 1.00 95.12 181 LEU A N 1
ATOM 1457 C CA . LEU A 1 181 ? -6.617 -8.182 6.056 1.00 95.12 181 LEU A CA 1
ATOM 1458 C C . LEU A 1 181 ? -5.909 -9.058 7.094 1.00 95.12 181 LEU A C 1
ATOM 1460 O O . LEU A 1 181 ? -4.834 -9.584 6.829 1.00 95.12 181 LEU A O 1
ATOM 1464 N N . CYS A 1 182 ? -6.520 -9.282 8.261 1.00 93.56 182 CYS A N 1
ATOM 1465 C CA . CYS A 1 182 ? -5.926 -10.127 9.300 1.00 93.56 182 CYS A CA 1
ATOM 1466 C C . CYS A 1 182 ? -5.667 -11.561 8.816 1.00 93.56 182 CYS A C 1
ATOM 1468 O O . CYS A 1 182 ? -4.638 -12.145 9.161 1.00 93.56 182 CYS A O 1
ATOM 1470 N N . ARG A 1 183 ? -6.590 -12.141 8.034 1.00 92.94 183 ARG A N 1
ATOM 1471 C CA . ARG A 1 183 ? -6.400 -13.465 7.421 1.00 92.94 183 ARG A CA 1
ATOM 1472 C C . ARG A 1 183 ? -5.283 -13.439 6.387 1.00 92.94 183 ARG A C 1
ATOM 1474 O O . ARG A 1 183 ? -4.383 -14.264 6.488 1.00 92.94 183 ARG A O 1
ATOM 1481 N N . TYR A 1 184 ? -5.307 -12.466 5.476 1.00 92.00 184 TYR A N 1
ATOM 1482 C CA . TYR A 1 184 ? -4.282 -12.300 4.445 1.00 92.00 184 TYR A CA 1
ATOM 1483 C C . TYR A 1 184 ? -2.886 -12.207 5.063 1.00 92.00 184 TYR A C 1
ATOM 1485 O O . TYR A 1 184 ? -2.011 -13.015 4.755 1.00 92.00 184 TYR A O 1
ATOM 1493 N N . PHE A 1 185 ? -2.711 -11.300 6.026 1.00 90.38 185 PHE A N 1
ATOM 1494 C CA . PHE A 1 185 ? -1.460 -11.162 6.749 1.00 90.38 185 PHE A CA 1
ATOM 1495 C C . PHE A 1 185 ? -1.076 -12.475 7.443 1.00 90.38 185 PHE A C 1
ATOM 1497 O O . PHE A 1 185 ? 0.032 -12.968 7.301 1.00 90.38 185 PHE A O 1
ATOM 1504 N N . ASN A 1 186 ? -1.982 -13.135 8.161 1.00 86.19 186 ASN A N 1
ATOM 1505 C CA . ASN A 1 186 ? -1.619 -14.389 8.826 1.00 86.19 186 ASN A CA 1
ATOM 1506 C C . ASN A 1 186 ? -1.214 -15.514 7.859 1.00 86.19 186 ASN A C 1
ATOM 1508 O O . ASN A 1 186 ? -0.314 -16.281 8.188 1.00 86.19 186 ASN A O 1
ATOM 1512 N N . GLU A 1 187 ? -1.837 -15.619 6.690 1.00 81.75 187 GLU A N 1
ATOM 1513 C CA . GLU A 1 187 ? -1.561 -16.694 5.735 1.00 81.75 187 GLU A CA 1
ATOM 1514 C C . GLU A 1 187 ? -0.289 -16.456 4.916 1.00 81.75 187 GLU A C 1
ATOM 1516 O O . GLU A 1 187 ? 0.511 -17.383 4.762 1.00 81.75 187 GLU A O 1
ATOM 1521 N N . HIS A 1 188 ? -0.095 -15.228 4.435 1.00 71.06 188 HIS A N 1
ATOM 1522 C CA . HIS A 1 188 ? 0.949 -14.894 3.465 1.00 71.06 188 HIS A CA 1
ATOM 1523 C C . HIS A 1 188 ? 2.217 -14.341 4.114 1.00 71.06 188 HIS A C 1
ATOM 1525 O O . HIS A 1 188 ? 3.325 -14.556 3.624 1.00 71.06 188 HIS A O 1
ATOM 1531 N N . GLU A 1 189 ? 2.079 -13.704 5.275 1.00 63.03 189 GLU A N 1
ATOM 1532 C CA . GLU A 1 189 ? 3.211 -13.140 5.997 1.00 63.03 189 GLU A CA 1
ATOM 1533 C C . GLU A 1 189 ? 3.819 -14.145 6.978 1.00 63.03 189 GLU A C 1
ATOM 1535 O O . GLU A 1 189 ? 5.010 -14.464 6.939 1.00 63.03 189 GLU A O 1
ATOM 1540 N N . LYS A 1 190 ? 2.997 -14.696 7.874 1.00 57.97 190 LYS A N 1
ATOM 1541 C CA . LYS A 1 190 ? 3.516 -15.481 9.005 1.00 57.97 190 LYS A CA 1
ATOM 1542 C C . LYS A 1 190 ? 3.943 -16.902 8.641 1.00 57.97 190 LYS A C 1
ATOM 1544 O O . LYS A 1 190 ? 4.666 -17.518 9.424 1.00 57.97 190 LYS A O 1
ATOM 1549 N N . HIS A 1 191 ? 3.473 -17.448 7.518 1.00 52.94 191 HIS A N 1
ATOM 1550 C CA . HIS A 1 191 ? 3.561 -18.891 7.275 1.00 52.94 191 HIS A CA 1
ATOM 1551 C C . HIS A 1 191 ? 4.146 -19.312 5.924 1.00 52.94 191 HIS A C 1
ATOM 1553 O O . HIS A 1 191 ? 4.626 -20.444 5.847 1.00 52.94 191 HIS A O 1
ATOM 1559 N N . LYS A 1 192 ? 4.113 -18.471 4.881 1.00 53.84 192 LYS A N 1
ATOM 1560 C CA . LYS A 1 192 ? 4.405 -18.930 3.509 1.00 53.84 192 LYS A CA 1
ATOM 1561 C C . LYS A 1 192 ? 5.403 -18.099 2.706 1.00 53.84 192 LYS A C 1
ATOM 1563 O O . LYS A 1 192 ? 5.956 -18.658 1.767 1.00 53.84 192 LYS A O 1
ATOM 1568 N N . ASP A 1 193 ? 5.652 -16.840 3.077 1.00 63.19 193 ASP A N 1
ATOM 1569 C CA . ASP A 1 193 ? 6.539 -15.934 2.323 1.00 63.19 193 ASP A CA 1
ATOM 1570 C C . ASP A 1 193 ? 6.156 -15.860 0.827 1.00 63.19 193 ASP A C 1
ATOM 1572 O O . ASP A 1 193 ? 6.994 -15.915 -0.069 1.00 63.19 193 ASP A O 1
ATOM 1576 N N . ASP A 1 194 ? 4.845 -15.815 0.555 1.00 70.69 194 ASP A N 1
ATOM 1577 C CA . ASP A 1 194 ? 4.249 -15.940 -0.783 1.00 70.69 194 ASP A CA 1
ATOM 1578 C C . ASP A 1 194 ? 3.381 -14.728 -1.161 1.00 70.69 194 ASP A C 1
ATOM 1580 O O . ASP A 1 194 ? 2.395 -14.863 -1.890 1.00 70.69 194 ASP A O 1
ATOM 1584 N N . ILE A 1 195 ? 3.750 -13.537 -0.670 1.00 75.69 195 ILE A N 1
ATOM 1585 C CA . ILE A 1 195 ? 3.060 -12.279 -0.990 1.00 75.69 195 ILE A CA 1
ATOM 1586 C C . ILE A 1 195 ? 2.942 -12.127 -2.506 1.00 75.69 195 ILE A C 1
ATOM 1588 O O . ILE A 1 195 ? 3.940 -12.086 -3.232 1.00 75.69 195 ILE A O 1
ATOM 1592 N N . LYS A 1 196 ? 1.703 -11.993 -2.981 1.00 76.12 196 LYS A N 1
ATOM 1593 C CA . LYS A 1 196 ? 1.425 -11.725 -4.387 1.00 76.12 196 LYS A CA 1
ATOM 1594 C C . LYS A 1 196 ? 1.534 -10.234 -4.638 1.00 76.12 196 LYS A C 1
ATOM 1596 O O . LYS A 1 196 ? 0.877 -9.435 -3.978 1.00 76.12 196 LYS A O 1
ATOM 1601 N N . ILE A 1 197 ? 2.341 -9.875 -5.629 1.00 73.56 197 ILE A N 1
ATOM 1602 C CA . ILE A 1 197 ? 2.530 -8.481 -6.037 1.00 73.56 197 ILE A CA 1
ATOM 1603 C C . ILE A 1 197 ? 1.183 -7.850 -6.416 1.00 73.56 197 ILE A C 1
ATOM 1605 O O . ILE A 1 197 ? 0.900 -6.736 -5.994 1.00 73.56 197 ILE A O 1
ATOM 1609 N N . ASP A 1 198 ? 0.324 -8.599 -7.110 1.00 76.06 198 ASP A N 1
ATOM 1610 C CA . ASP A 1 198 ? -0.999 -8.134 -7.548 1.00 76.06 198 ASP A CA 1
ATOM 1611 C C . ASP A 1 198 ? -1.941 -7.758 -6.383 1.00 76.06 198 ASP A C 1
ATOM 1613 O O . ASP A 1 198 ? -2.873 -6.982 -6.582 1.00 76.06 198 ASP A O 1
ATOM 1617 N N . ASP A 1 199 ? -1.691 -8.256 -5.164 1.00 82.94 199 ASP A N 1
ATOM 1618 C CA . ASP A 1 199 ? -2.523 -7.969 -3.989 1.00 82.94 199 ASP A CA 1
ATOM 1619 C C . ASP A 1 199 ? -2.085 -6.680 -3.260 1.00 82.94 199 ASP A C 1
ATOM 1621 O O . ASP A 1 199 ? -2.872 -6.095 -2.514 1.00 82.94 199 ASP A O 1
ATOM 1625 N N . ILE A 1 200 ? -0.847 -6.208 -3.468 1.00 85.25 200 ILE A N 1
ATOM 1626 C CA . ILE A 1 200 ? -0.237 -5.111 -2.689 1.00 85.25 200 ILE A CA 1
ATOM 1627 C C . ILE A 1 200 ? -1.040 -3.808 -2.800 1.00 85.25 200 ILE A C 1
ATOM 1629 O O . ILE A 1 200 ? -1.279 -3.166 -1.778 1.00 85.25 200 ILE A O 1
ATOM 1633 N N . ASP A 1 201 ? -1.482 -3.426 -4.004 1.00 83.75 201 ASP A N 1
ATOM 1634 C CA . ASP A 1 201 ? -2.272 -2.201 -4.213 1.00 83.75 201 ASP A CA 1
ATOM 1635 C C . ASP A 1 201 ? -3.566 -2.227 -3.393 1.00 83.75 201 ASP A C 1
ATOM 1637 O O . ASP A 1 201 ? -3.894 -1.290 -2.664 1.00 83.75 201 ASP A O 1
ATOM 1641 N N . CYS A 1 202 ? -4.270 -3.359 -3.458 1.00 88.38 202 CYS A N 1
ATOM 1642 C CA . CYS A 1 202 ? -5.525 -3.568 -2.753 1.00 88.38 202 CYS A CA 1
ATOM 1643 C C . CYS A 1 202 ? -5.321 -3.551 -1.233 1.00 88.38 202 CYS A C 1
ATOM 1645 O O . CYS A 1 202 ? -6.076 -2.895 -0.513 1.00 88.38 202 CYS A O 1
ATOM 1647 N N . VAL A 1 203 ? -4.264 -4.207 -0.743 1.00 92.94 203 VAL A N 1
ATOM 1648 C CA . VAL A 1 203 ? -3.924 -4.225 0.684 1.00 92.94 203 VAL A CA 1
ATOM 1649 C C . VAL A 1 203 ? -3.583 -2.822 1.187 1.00 92.94 203 VAL A C 1
ATOM 1651 O O . VAL A 1 203 ? -4.103 -2.416 2.227 1.00 92.94 203 VAL A O 1
ATOM 1654 N N . ILE A 1 204 ? -2.776 -2.050 0.450 1.00 92.88 204 ILE A N 1
ATOM 1655 C CA . ILE A 1 204 ? -2.470 -0.661 0.816 1.00 92.88 204 ILE A CA 1
ATOM 1656 C C . ILE A 1 204 ? -3.732 0.184 0.829 1.00 92.88 204 ILE A C 1
ATOM 1658 O O . ILE A 1 204 ? -3.927 0.952 1.771 1.00 92.88 204 ILE A O 1
ATOM 1662 N N . HIS A 1 205 ? -4.610 0.025 -0.159 1.00 91.38 205 HIS A N 1
ATOM 1663 C CA . HIS A 1 205 ? -5.864 0.761 -0.204 1.00 91.38 205 HIS A CA 1
ATOM 1664 C C . HIS A 1 205 ? -6.722 0.484 1.038 1.00 91.38 205 HIS A C 1
ATOM 1666 O O . HIS A 1 205 ? -7.183 1.421 1.691 1.00 91.38 205 HIS A O 1
ATOM 1672 N N . TRP A 1 206 ? -6.903 -0.787 1.404 1.00 94.44 206 TRP A N 1
ATOM 1673 C CA . TRP A 1 206 ? -7.706 -1.172 2.568 1.00 94.44 206 TRP A CA 1
ATOM 1674 C C . TRP A 1 206 ? -7.082 -0.716 3.886 1.00 94.44 206 TRP A C 1
ATOM 1676 O O . TRP A 1 206 ? -7.782 -0.164 4.734 1.00 94.44 206 TRP A O 1
ATOM 1686 N N . VAL A 1 207 ? -5.766 -0.885 4.060 1.00 96.62 207 VAL A N 1
ATOM 1687 C CA . VAL A 1 207 ? -5.066 -0.407 5.262 1.00 96.62 207 VAL A CA 1
ATOM 1688 C C . VAL A 1 207 ? -5.208 1.109 5.392 1.00 96.62 207 VAL A C 1
ATOM 1690 O O . VAL A 1 207 ? -5.614 1.590 6.447 1.00 96.62 207 VAL A O 1
ATOM 1693 N N . SER A 1 208 ? -4.941 1.849 4.316 1.00 95.44 208 SER A N 1
ATOM 1694 C CA . SER A 1 208 ? -5.043 3.313 4.282 1.00 95.44 208 SER A CA 1
ATOM 1695 C C . SER A 1 208 ? -6.455 3.792 4.609 1.00 95.44 208 SER A C 1
ATOM 1697 O O . SER A 1 208 ? -6.629 4.661 5.460 1.00 95.44 208 SER A O 1
ATOM 1699 N N . ASN A 1 209 ? -7.474 3.166 4.012 1.00 93.56 209 ASN A N 1
ATOM 1700 C CA . ASN A 1 209 ? -8.875 3.481 4.283 1.00 93.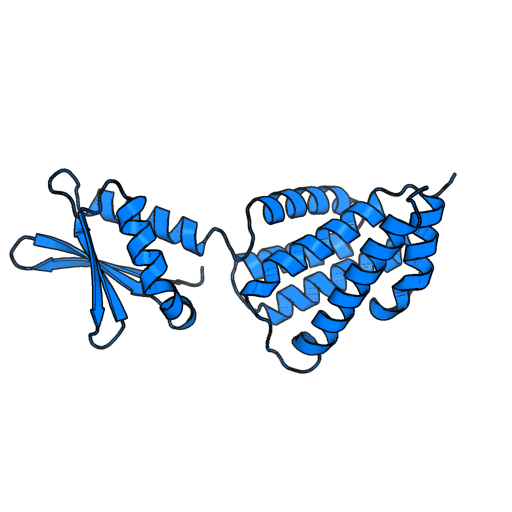56 209 ASN A CA 1
ATOM 1701 C C . ASN A 1 209 ? -9.228 3.282 5.767 1.00 93.56 209 ASN A C 1
ATOM 1703 O O . ASN A 1 209 ? -9.810 4.161 6.401 1.00 93.56 209 ASN A O 1
ATOM 1707 N N . ILE A 1 210 ? -8.824 2.154 6.355 1.00 95.81 210 ILE A N 1
ATOM 1708 C CA . ILE A 1 210 ? -9.063 1.881 7.776 1.00 95.81 210 ILE A CA 1
ATOM 1709 C C . ILE A 1 210 ? -8.345 2.907 8.661 1.00 95.81 210 ILE A C 1
ATOM 1711 O O . ILE A 1 210 ? -8.947 3.408 9.613 1.00 95.81 210 ILE A O 1
ATOM 1715 N N . MET A 1 211 ? -7.081 3.230 8.365 1.00 96.94 211 MET A N 1
ATOM 1716 C CA . MET A 1 211 ? -6.316 4.235 9.110 1.00 96.94 211 MET A CA 1
ATOM 1717 C C . MET A 1 211 ? -7.018 5.596 9.081 1.00 96.94 211 MET A C 1
ATOM 1719 O O . MET A 1 211 ? -7.270 6.176 10.141 1.00 96.94 211 MET A O 1
ATOM 1723 N N . HIS A 1 212 ? -7.393 6.056 7.887 1.00 94.88 212 HIS A N 1
ATOM 1724 C CA . HIS A 1 212 ? -8.095 7.318 7.681 1.00 94.88 212 HIS A CA 1
ATOM 1725 C C . HIS A 1 212 ? -9.408 7.379 8.469 1.00 94.88 212 HIS A C 1
ATOM 1727 O O . HIS A 1 212 ? -9.653 8.323 9.226 1.00 94.88 212 HIS A O 1
ATOM 1733 N N . VAL A 1 213 ? -10.248 6.344 8.356 1.00 94.00 213 VAL A N 1
ATOM 1734 C CA . VAL A 1 213 ? -11.546 6.298 9.045 1.00 94.00 213 VAL A CA 1
ATOM 1735 C C . VAL A 1 213 ? -11.367 6.322 10.564 1.00 94.00 213 VAL A C 1
ATOM 1737 O O . VAL A 1 213 ? -12.071 7.055 11.261 1.00 94.00 213 VAL A O 1
ATOM 1740 N N . VAL A 1 214 ? -10.410 5.558 11.095 1.00 94.88 214 VAL A N 1
ATOM 1741 C CA . VAL A 1 214 ? -10.149 5.496 12.540 1.00 94.88 214 VAL A CA 1
ATOM 1742 C C . VAL A 1 214 ? -9.680 6.843 13.096 1.00 94.88 214 VAL A C 1
ATOM 1744 O O . VAL A 1 214 ? -10.133 7.228 14.178 1.00 94.88 214 VAL A O 1
ATOM 1747 N N . MET A 1 215 ? -8.820 7.563 12.367 1.00 94.69 215 MET A N 1
ATOM 1748 C CA . MET A 1 215 ? -8.322 8.889 12.761 1.00 94.69 215 MET A CA 1
ATOM 1749 C C . MET A 1 215 ? -9.370 9.996 12.588 1.00 94.69 215 MET A C 1
ATOM 1751 O O . MET A 1 215 ? -9.431 10.926 13.394 1.00 94.69 215 MET A O 1
ATOM 1755 N N . SER A 1 216 ? -10.225 9.889 11.569 1.00 91.00 216 SER A N 1
ATOM 1756 C CA . SER A 1 216 ? -11.270 10.877 11.267 1.00 91.00 216 SER A CA 1
ATOM 1757 C C . SER A 1 216 ? -12.408 10.880 12.288 1.00 91.00 216 SER A C 1
ATOM 1759 O O . SER A 1 216 ? -13.070 11.903 12.504 1.00 91.00 216 SER A O 1
ATOM 1761 N N . VAL A 1 217 ? -12.635 9.747 12.956 1.00 88.75 217 VAL A N 1
ATOM 1762 C CA . VAL A 1 217 ? -13.612 9.642 14.038 1.00 88.75 217 VAL A CA 1
ATOM 1763 C C . VAL A 1 217 ? -13.075 10.326 15.292 1.00 88.75 217 VAL A C 1
ATOM 1765 O O . VAL A 1 217 ? -12.221 9.806 16.010 1.00 88.75 217 VAL A O 1
ATOM 1768 N N . LYS A 1 218 ? -13.630 11.501 15.602 1.00 67.94 218 LYS A N 1
ATOM 1769 C CA . LYS A 1 218 ? -13.332 12.188 16.861 1.00 67.94 218 LYS A CA 1
ATOM 1770 C C . LYS A 1 218 ? -13.895 11.382 18.037 1.00 67.94 218 LYS A C 1
ATOM 1772 O O . LYS A 1 218 ? -15.057 10.974 17.978 1.00 67.94 218 LYS A O 1
ATOM 1777 N N . PRO A 1 219 ? -13.130 11.197 19.129 1.00 55.31 219 PRO A N 1
ATOM 1778 C CA . PRO A 1 219 ? -13.698 10.666 20.358 1.00 55.31 219 PRO A CA 1
ATOM 1779 C C . PRO A 1 219 ? -14.831 11.595 20.811 1.00 55.31 219 PRO A C 1
ATOM 1781 O O . PRO A 1 219 ? -14.691 12.821 20.763 1.00 55.31 219 PRO A O 1
ATOM 1784 N N . ALA A 1 220 ? -15.967 11.014 21.204 1.00 45.56 220 ALA A N 1
ATOM 1785 C CA . ALA A 1 220 ? -17.076 11.774 21.768 1.00 45.56 220 ALA A CA 1
ATOM 1786 C C . ALA A 1 220 ? -16.555 12.643 22.929 1.00 45.56 220 ALA A C 1
ATOM 1788 O O . ALA A 1 220 ? -15.845 12.136 23.801 1.00 45.56 220 ALA A O 1
ATOM 1789 N N . LYS A 1 221 ? -16.856 13.948 22.880 1.00 38.03 221 LYS A N 1
ATOM 1790 C CA . LYS A 1 221 ? -16.626 14.872 23.999 1.00 38.03 221 LYS A CA 1
ATOM 1791 C C . LYS A 1 221 ? -17.426 14.449 25.223 1.00 38.03 221 LYS A C 1
ATOM 1793 O O . LYS A 1 221 ? -18.576 13.995 25.029 1.00 38.03 221 LYS A O 1
#

Foldseek 3Di:
DPPQWDWDWDDDPNFIKIKIAGDDVCVVCLVVLQVQCCPPDPFFPHWDFDDDPGTIIITGTDPVDDPVRSVVRSVVSVCCVPQCFLADPVLVVLLVVLLVLCPVPVQLNVLSVQLVVCRNVVHPNLSSLVSLLVSLQSLLCVLLVHDDHLQPSLVSQLVLLVQLVHDPVVSVVLSVLSVVLVVCCCPCRVPPVNDDSNCVNVSSVSSSVSSCSSSVRDRDD

Sequence (221 aa):
MPQHFSITKKEVFNTPYLKVELWDNSKSQLQAIKQLLEEKSHCVRRCNITHNRQDDLTIYIKTLSTIEEAFDEVKNILNSHFGNGVLSNDAIENTNCVLNELVSYPKPLELYEKAIDGFQKQQDYRHAMDDLRLSLELLLKDVLFNKKSLEKQEKDLTAHLGRGGISTEIIAGITEEMKALCRYFNEHEKHKDDIKIDDIDCVIHWVSNIMHVVMSVKPAK